Protein AF-A0A1F4K0T0-F1 (afdb_monomer_lite)

pLDDT: mean 76.99, std 15.71, range [29.42, 97.0]

Secondary structure (DSSP, 8-state):
-----EE-HHHHHHHHHTT-SEEEESST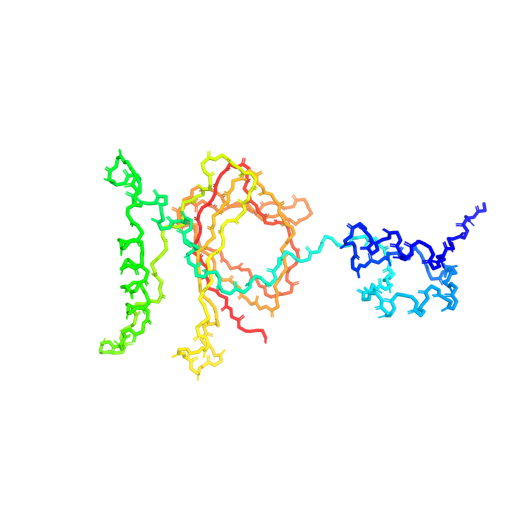TPEEPHHHHHHHHHHT-EEEESS-PPPPPP--------HHHHHHHHHHHHTSPPPHHHHHHHHHHHHHHHTPPPBTTB--------PPPTTSS--EEEEEESTTT---TTS-SEEEEEEEEEEEEEEE-SS-EEEEEEEEEEEEEETTEEEEEETT-EEEE-TT-EEEEEEEEEEEEEEEE---

Structure (mmCIF, N/CA/C/O backbone):
data_AF-A0A1F4K0T0-F1
#
_entry.id   AF-A0A1F4K0T0-F1
#
loop_
_atom_site.group_PDB
_atom_site.id
_atom_site.type_symbol
_atom_site.label_atom_id
_atom_site.label_alt_id
_atom_site.label_comp_id
_atom_site.label_asym_id
_atom_site.label_entity_id
_atom_site.label_seq_id
_atom_site.pdbx_PDB_ins_code
_atom_site.Cartn_x
_atom_site.Cartn_y
_atom_site.Cartn_z
_atom_site.occupancy
_atom_site.B_iso_or_equiv
_atom_site.auth_seq_id
_atom_site.auth_comp_id
_atom_site.auth_asym_id
_atom_site.auth_atom_id
_atom_site.pdbx_PDB_model_num
ATOM 1 N N . MET A 1 1 ? 13.351 20.966 41.485 1.00 42.72 1 MET A N 1
ATOM 2 C CA . MET A 1 1 ? 14.587 21.252 40.724 1.00 42.72 1 MET A CA 1
ATOM 3 C C . MET A 1 1 ? 14.692 20.228 39.607 1.00 42.72 1 MET A C 1
ATOM 5 O O . MET A 1 1 ? 14.727 19.044 39.916 1.00 42.72 1 MET A O 1
ATOM 9 N N . SER A 1 2 ? 14.633 20.647 38.339 1.00 51.66 2 SER A N 1
ATOM 10 C CA . SER A 1 2 ? 14.697 19.700 37.217 1.00 51.66 2 SER A CA 1
ATOM 11 C C . SER A 1 2 ? 16.118 19.147 37.079 1.00 51.66 2 SER A C 1
ATOM 13 O O . SER A 1 2 ? 17.090 19.904 37.116 1.00 51.66 2 SER A O 1
ATOM 15 N N . LYS A 1 3 ? 16.247 17.821 37.000 1.00 63.62 3 LYS A N 1
ATOM 16 C CA . LYS A 1 3 ? 17.529 17.109 36.951 1.00 63.62 3 LYS A CA 1
ATOM 17 C C . LYS A 1 3 ? 18.084 17.222 35.526 1.00 63.62 3 LYS A C 1
ATOM 19 O O . LYS A 1 3 ? 17.502 16.647 34.609 1.00 63.62 3 LYS A O 1
ATOM 24 N N . LYS A 1 4 ? 19.176 17.974 35.344 1.00 73.12 4 LYS A N 1
ATOM 25 C CA . LYS A 1 4 ? 19.856 18.125 34.044 1.00 73.12 4 LYS A CA 1
ATOM 26 C C . LYS A 1 4 ? 20.333 16.757 33.548 1.00 73.12 4 LYS A C 1
ATOM 28 O O . LYS A 1 4 ? 20.966 16.022 34.307 1.00 73.12 4 LYS A O 1
ATOM 33 N N . GLN A 1 5 ? 20.014 16.415 32.303 1.00 83.81 5 GLN A N 1
ATOM 34 C CA . GLN A 1 5 ? 20.499 15.194 31.659 1.00 83.81 5 GLN A CA 1
ATOM 35 C C . GLN A 1 5 ? 21.942 15.409 31.172 1.00 83.81 5 GLN A C 1
ATOM 37 O O . GLN A 1 5 ? 22.273 16.480 30.662 1.00 83.81 5 GLN A O 1
ATOM 42 N N . LEU A 1 6 ? 22.798 14.401 31.344 1.00 87.19 6 LEU A N 1
ATOM 43 C CA . LEU A 1 6 ? 24.179 14.373 30.856 1.00 87.19 6 LEU A CA 1
ATOM 44 C C . LEU A 1 6 ? 24.326 13.190 29.896 1.00 87.19 6 LEU A C 1
ATOM 46 O O . LEU A 1 6 ? 23.936 12.085 30.259 1.00 87.19 6 LEU A O 1
ATOM 50 N N . ILE A 1 7 ? 24.896 13.427 28.714 1.00 89.44 7 ILE A N 1
ATOM 51 C CA . ILE A 1 7 ? 25.243 12.398 27.727 1.00 89.44 7 ILE A CA 1
ATOM 52 C C . ILE A 1 7 ? 26.769 12.273 27.643 1.00 89.44 7 ILE A C 1
ATOM 54 O O . ILE A 1 7 ? 27.484 13.205 27.242 1.00 89.44 7 ILE A O 1
ATOM 58 N N . SER A 1 8 ? 27.267 11.104 28.034 1.00 91.19 8 SER A N 1
ATOM 59 C CA . SER A 1 8 ? 28.677 10.720 28.000 1.00 91.19 8 SER A CA 1
ATOM 60 C C . SER A 1 8 ? 29.014 9.859 26.777 1.00 91.19 8 SER A C 1
ATOM 62 O O . SER A 1 8 ? 28.138 9.370 26.065 1.00 91.19 8 SER A O 1
ATOM 64 N N . ALA A 1 9 ? 30.309 9.661 26.517 1.00 88.25 9 ALA A N 1
ATOM 65 C CA . ALA A 1 9 ? 30.761 8.779 25.440 1.00 88.25 9 ALA A CA 1
ATOM 66 C C . ALA A 1 9 ? 30.345 7.313 25.659 1.00 88.25 9 ALA A C 1
ATOM 68 O O . ALA A 1 9 ? 30.129 6.589 24.688 1.00 88.25 9 ALA A O 1
ATOM 69 N N . ASP A 1 10 ? 30.197 6.877 26.911 1.00 87.88 10 ASP A N 1
ATOM 70 C CA . ASP A 1 10 ? 29.759 5.517 27.226 1.00 87.88 10 ASP A CA 1
ATOM 71 C C . ASP A 1 10 ? 28.273 5.309 26.930 1.00 87.88 10 ASP A C 1
ATOM 73 O O . ASP A 1 10 ? 27.906 4.249 26.424 1.00 87.88 10 ASP A O 1
ATOM 77 N N . ASP A 1 11 ? 27.441 6.337 27.124 1.00 85.25 11 ASP A N 1
ATOM 78 C CA . ASP A 1 11 ? 26.023 6.299 26.745 1.00 85.25 11 ASP A CA 1
ATOM 79 C C . ASP A 1 11 ? 25.865 6.109 25.231 1.00 85.25 11 ASP A C 1
ATOM 81 O O . ASP A 1 11 ? 25.085 5.268 24.778 1.00 85.25 11 ASP A O 1
ATOM 85 N N . VAL A 1 12 ? 26.679 6.824 24.445 1.00 87.88 12 VAL A N 1
ATOM 86 C CA . VAL A 1 12 ? 26.717 6.706 22.980 1.00 87.88 12 VAL A CA 1
ATOM 87 C C . VAL A 1 12 ? 27.195 5.319 22.541 1.00 87.88 12 VAL A C 1
ATOM 89 O O . VAL A 1 12 ? 26.587 4.702 21.668 1.00 87.88 12 VAL A O 1
ATOM 92 N N . ARG A 1 13 ? 28.251 4.777 23.163 1.00 85.69 13 ARG A N 1
ATOM 93 C CA . ARG A 1 13 ? 28.734 3.415 22.861 1.00 85.69 13 ARG A CA 1
ATOM 94 C C . ARG A 1 13 ? 27.704 2.353 23.224 1.00 85.69 13 ARG A C 1
ATOM 96 O O . ARG A 1 13 ? 27.554 1.375 22.493 1.00 85.69 13 ARG A O 1
ATOM 103 N N . ALA A 1 14 ? 27.017 2.518 24.351 1.00 80.62 14 ALA A N 1
ATOM 104 C CA . ALA A 1 14 ? 25.977 1.599 24.786 1.00 80.62 14 ALA A CA 1
ATOM 105 C C . ALA A 1 14 ? 24.787 1.617 23.814 1.00 80.62 14 ALA A C 1
ATOM 107 O O . ALA A 1 14 ? 24.298 0.550 23.454 1.00 80.62 14 ALA A O 1
ATOM 108 N N . ALA A 1 15 ? 24.380 2.797 23.339 1.00 78.25 15 ALA A N 1
ATOM 109 C CA . ALA A 1 15 ? 23.351 2.945 22.309 1.00 78.25 15 ALA A CA 1
ATOM 110 C C . ALA A 1 15 ? 23.759 2.286 20.984 1.00 78.25 15 ALA A C 1
ATOM 112 O O . ALA A 1 15 ? 23.029 1.444 20.462 1.00 78.25 15 ALA A O 1
ATOM 113 N N . ALA A 1 16 ? 24.979 2.548 20.506 1.00 77.50 16 ALA A N 1
ATOM 114 C CA . ALA A 1 16 ? 25.501 1.921 19.293 1.00 77.50 16 ALA A CA 1
ATOM 115 C C . ALA A 1 16 ? 25.536 0.383 19.396 1.00 77.50 16 ALA A C 1
ATOM 117 O O . ALA A 1 16 ? 25.162 -0.309 18.447 1.00 77.50 16 ALA A O 1
ATOM 118 N N . LYS A 1 17 ? 25.918 -0.165 20.562 1.00 83.19 17 LYS A N 1
ATOM 119 C CA . LYS A 1 17 ? 25.887 -1.615 20.838 1.00 83.19 17 LYS A CA 1
ATOM 120 C C . LYS A 1 17 ? 24.476 -2.206 20.830 1.00 83.19 17 LYS A C 1
ATOM 122 O O . LYS A 1 17 ? 24.329 -3.371 20.479 1.00 83.19 17 LYS A O 1
ATOM 127 N N . ARG A 1 18 ? 23.456 -1.427 21.201 1.00 72.56 18 ARG A N 1
ATOM 128 C CA . ARG A 1 18 ? 22.040 -1.826 21.117 1.00 72.56 18 ARG A CA 1
ATOM 129 C C . ARG A 1 18 ? 21.454 -1.677 19.707 1.00 72.56 18 ARG A C 1
ATOM 131 O O . ARG A 1 18 ? 20.289 -1.993 19.508 1.00 72.56 18 ARG A O 1
ATOM 138 N N . GLY A 1 19 ? 22.245 -1.223 18.731 1.00 70.94 19 GLY A N 1
ATOM 139 C CA . GLY A 1 19 ? 21.786 -0.985 17.361 1.00 70.94 19 GLY A CA 1
ATOM 140 C C . GLY A 1 19 ? 21.065 0.351 17.169 1.00 70.94 19 GLY A C 1
ATOM 141 O O . GLY A 1 19 ? 20.610 0.637 16.065 1.00 70.94 19 GLY A O 1
ATOM 142 N N . GLU A 1 20 ? 21.001 1.195 18.199 1.00 78.69 20 GLU A N 1
ATOM 143 C CA . GLU A 1 20 ? 20.397 2.523 18.104 1.00 78.69 20 GLU A CA 1
ATOM 144 C C . GLU A 1 20 ? 21.265 3.422 17.208 1.00 78.69 20 GLU A C 1
ATOM 146 O O . GLU A 1 20 ? 22.501 3.390 17.253 1.00 78.69 20 GLU A O 1
ATOM 151 N N . ARG A 1 21 ? 20.611 4.208 16.349 1.00 81.06 21 ARG A N 1
ATOM 152 C CA . ARG A 1 21 ? 21.256 5.190 15.456 1.00 81.06 21 ARG A CA 1
ATOM 153 C C . ARG A 1 21 ? 20.909 6.629 15.811 1.00 81.06 21 ARG A C 1
ATOM 155 O O . ARG A 1 21 ? 21.478 7.543 15.231 1.00 81.06 21 ARG A O 1
ATOM 162 N N . VAL A 1 22 ? 20.020 6.825 16.779 1.00 80.88 22 VAL A N 1
ATOM 163 C CA . VAL A 1 22 ? 19.615 8.135 17.282 1.00 80.88 22 VAL A CA 1
ATOM 164 C C . VAL A 1 22 ? 19.561 8.063 18.801 1.00 80.88 22 VAL A C 1
ATOM 166 O O . VAL A 1 22 ? 19.019 7.107 19.356 1.00 80.88 22 VAL A O 1
ATOM 169 N N . LEU A 1 23 ? 20.132 9.059 19.470 1.00 83.06 23 LEU A N 1
ATOM 170 C CA . LEU A 1 23 ? 20.069 9.223 20.914 1.00 83.06 23 LEU A CA 1
ATOM 171 C C . LEU A 1 23 ? 19.407 10.564 21.237 1.00 83.06 23 LEU A C 1
ATOM 173 O O . LEU A 1 23 ? 19.888 11.629 20.849 1.00 83.06 23 LEU A O 1
ATOM 177 N N . TYR A 1 24 ? 18.285 10.487 21.946 1.00 84.44 24 TYR A N 1
ATOM 178 C CA . TYR A 1 24 ? 17.399 11.620 22.172 1.00 84.44 24 TYR A CA 1
ATOM 179 C C . TYR A 1 24 ? 17.793 12.439 23.412 1.00 84.44 24 TYR A C 1
ATOM 181 O O . TYR A 1 24 ? 17.965 11.914 24.517 1.00 84.44 24 TYR A O 1
ATOM 189 N N . LEU A 1 25 ? 17.931 13.749 23.218 1.00 85.81 25 LEU A N 1
ATOM 190 C CA . LEU A 1 25 ? 18.189 14.760 24.235 1.00 85.81 25 LEU A CA 1
ATOM 191 C C . LEU A 1 25 ? 16.844 15.260 24.773 1.00 85.81 25 LEU A C 1
ATOM 193 O O . LEU A 1 25 ? 16.028 15.789 24.015 1.00 85.81 25 LEU A O 1
ATOM 197 N N . ARG A 1 26 ? 16.630 15.137 26.087 1.00 77.44 26 ARG A N 1
ATOM 198 C CA . ARG A 1 26 ? 15.364 15.494 26.753 1.00 77.44 26 ARG A CA 1
ATOM 199 C C . ARG A 1 26 ? 14.977 16.952 26.536 1.00 77.44 26 ARG A C 1
ATOM 201 O O . ARG A 1 26 ? 13.803 17.272 26.395 1.00 77.44 26 ARG A O 1
ATOM 208 N N . ASP A 1 27 ? 15.960 17.842 26.565 1.00 78.75 27 ASP A N 1
ATOM 209 C CA . ASP A 1 27 ? 15.763 19.272 26.369 1.00 78.75 27 ASP A CA 1
ATOM 210 C C . ASP A 1 27 ? 17.066 19.969 25.944 1.00 78.75 27 ASP A C 1
ATOM 212 O O . ASP A 1 27 ? 18.153 19.384 25.965 1.00 78.75 27 ASP A O 1
ATOM 216 N N . LYS A 1 28 ? 16.963 21.257 25.588 1.00 75.56 28 LYS A N 1
ATOM 217 C CA . LYS A 1 28 ? 18.105 22.087 25.162 1.00 75.56 28 LYS A CA 1
ATOM 218 C C . LYS A 1 28 ? 19.118 22.346 26.286 1.00 75.56 28 LYS A C 1
ATOM 220 O O . LYS A 1 28 ? 20.168 22.925 26.032 1.00 75.56 28 LYS A O 1
ATOM 225 N N . THR A 1 29 ? 18.805 21.954 27.521 1.00 79.12 29 THR A N 1
ATOM 226 C CA . THR A 1 29 ? 19.690 22.057 28.689 1.00 79.12 29 THR A CA 1
ATOM 227 C C . THR A 1 29 ? 20.476 20.767 28.948 1.00 79.12 29 THR A C 1
ATOM 229 O O . THR A 1 29 ? 21.292 20.728 29.874 1.00 79.12 29 THR A O 1
ATOM 232 N N . THR A 1 30 ? 20.272 19.737 28.117 1.00 84.12 30 THR A N 1
ATOM 233 C CA . THR A 1 30 ? 21.047 18.493 28.130 1.00 84.12 30 THR A CA 1
ATOM 234 C C . THR A 1 30 ? 22.512 18.780 27.836 1.00 84.12 30 THR A C 1
ATOM 236 O O . THR A 1 30 ? 22.859 19.391 26.825 1.00 84.12 30 THR A O 1
ATOM 239 N N . ILE A 1 31 ? 23.388 18.317 28.722 1.00 85.94 31 ILE A N 1
ATOM 240 C CA . ILE A 1 31 ? 24.829 18.491 28.578 1.00 85.94 31 ILE A CA 1
ATOM 241 C C . ILE A 1 31 ? 25.362 17.311 27.772 1.00 85.94 31 ILE A C 1
ATOM 243 O O . ILE A 1 31 ? 25.309 16.171 28.224 1.00 85.94 31 ILE A O 1
ATOM 247 N N . VAL A 1 32 ? 25.904 17.586 26.590 1.00 88.31 32 VAL A N 1
ATOM 248 C CA . VAL A 1 32 ? 26.625 16.599 25.781 1.00 88.31 32 VAL A CA 1
ATOM 249 C C . VAL A 1 32 ? 28.116 16.861 25.942 1.00 88.31 32 VAL A C 1
ATOM 251 O O . VAL A 1 32 ? 28.597 17.958 25.663 1.00 88.31 32 VAL A O 1
ATOM 254 N N . THR A 1 33 ? 28.862 15.866 26.420 1.00 88.75 33 THR A N 1
ATOM 255 C CA . THR A 1 33 ? 30.324 15.997 26.525 1.00 88.75 33 THR A CA 1
ATOM 256 C C . THR A 1 33 ? 30.968 16.046 25.136 1.00 88.75 33 THR A C 1
ATOM 258 O O . THR A 1 33 ? 30.495 15.400 24.201 1.00 88.75 33 THR A O 1
ATOM 261 N N . ALA A 1 34 ? 32.090 16.760 24.986 1.00 84.44 34 ALA A N 1
ATOM 262 C CA . ALA A 1 34 ? 32.807 16.830 23.706 1.00 84.44 34 ALA A CA 1
ATOM 263 C C . ALA A 1 34 ? 33.211 15.436 23.185 1.00 84.44 34 ALA A C 1
ATOM 265 O O . ALA A 1 34 ? 33.121 15.152 21.991 1.00 84.44 34 ALA A O 1
ATOM 266 N N . GLN A 1 35 ? 33.584 14.536 24.098 1.00 82.62 35 GLN A N 1
ATOM 267 C CA . GLN A 1 35 ? 33.916 13.157 23.758 1.00 82.62 35 GLN A CA 1
ATOM 268 C C . GLN A 1 35 ? 32.688 12.352 23.309 1.00 82.62 35 GLN A C 1
ATOM 270 O O . GLN A 1 35 ? 32.813 11.533 22.400 1.00 82.62 35 GLN A O 1
ATOM 275 N N . ALA A 1 36 ? 31.504 12.596 23.885 1.00 88.12 36 ALA A N 1
ATOM 276 C CA . ALA A 1 36 ? 30.259 11.992 23.410 1.00 88.12 36 ALA A CA 1
ATOM 277 C C . ALA A 1 36 ? 29.927 12.437 21.984 1.00 88.12 36 ALA A C 1
ATOM 279 O O . ALA A 1 36 ? 29.617 11.591 21.153 1.00 88.12 36 ALA A O 1
ATOM 280 N N . ALA A 1 37 ? 30.070 13.730 21.675 1.00 87.31 37 ALA A N 1
ATOM 281 C CA . ALA A 1 37 ? 29.821 14.258 20.333 1.00 87.31 37 ALA A CA 1
ATOM 282 C C . ALA A 1 37 ? 30.771 13.657 19.280 1.00 87.31 37 ALA A C 1
ATOM 284 O O . ALA A 1 37 ? 30.326 13.259 18.205 1.00 87.31 37 ALA A O 1
ATOM 285 N N . SER A 1 38 ? 32.064 13.529 19.605 1.00 84.81 38 SER A N 1
ATOM 286 C CA . SER A 1 38 ? 33.031 12.852 18.725 1.00 84.81 38 SER A CA 1
ATOM 287 C C . SER A 1 38 ? 32.670 11.380 18.525 1.00 84.81 38 SER A C 1
ATOM 289 O O . SER A 1 38 ? 32.574 10.913 17.398 1.00 84.81 38 SER A O 1
ATOM 291 N N . THR A 1 39 ? 32.389 10.666 19.619 1.00 82.81 39 THR A N 1
ATOM 292 C CA . THR A 1 39 ? 32.046 9.234 19.580 1.00 82.81 39 THR A CA 1
ATOM 293 C C . THR A 1 39 ? 30.752 8.983 18.799 1.00 82.81 39 THR A C 1
ATOM 295 O O . THR A 1 39 ? 30.638 7.979 18.104 1.00 82.81 39 THR A O 1
ATOM 298 N N . ALA A 1 40 ? 29.783 9.897 18.882 1.00 86.31 40 ALA A N 1
ATOM 299 C CA . ALA A 1 40 ? 28.523 9.817 18.150 1.00 86.31 40 ALA A CA 1
ATOM 300 C C . ALA A 1 40 ? 28.755 9.942 16.640 1.00 86.31 40 ALA A C 1
ATOM 302 O O . ALA A 1 40 ? 28.234 9.139 15.867 1.00 86.31 40 ALA A O 1
ATOM 303 N N . LYS A 1 41 ? 29.628 10.870 16.228 1.00 86.38 41 LYS A N 1
ATOM 304 C CA . LYS A 1 41 ? 30.045 11.018 14.831 1.00 86.38 41 LYS A CA 1
ATOM 305 C C . LYS A 1 41 ? 30.775 9.775 14.310 1.00 86.38 41 LYS A C 1
ATOM 307 O O . LYS A 1 41 ? 30.458 9.312 13.220 1.00 86.38 41 LYS A O 1
ATOM 312 N N . ASP A 1 42 ? 31.701 9.223 15.094 1.00 84.75 42 ASP A N 1
ATOM 313 C CA . ASP A 1 42 ? 32.509 8.063 14.690 1.00 84.75 42 ASP A CA 1
ATOM 314 C C . ASP A 1 42 ? 31.681 6.769 14.592 1.00 84.75 42 ASP A C 1
ATOM 316 O O . ASP A 1 42 ? 31.957 5.915 13.751 1.00 84.75 42 ASP A O 1
ATOM 320 N N . LEU A 1 43 ? 30.651 6.621 15.433 1.00 82.75 43 LEU A N 1
ATOM 321 C CA . LEU A 1 43 ? 29.776 5.441 15.475 1.00 82.75 43 LEU A CA 1
ATOM 322 C C . LEU A 1 43 ? 28.480 5.595 14.662 1.00 82.75 43 LEU A C 1
ATOM 324 O O . LEU A 1 43 ? 27.658 4.679 14.659 1.00 82.75 43 LEU A O 1
ATOM 328 N N . GLY A 1 44 ? 28.283 6.731 13.987 1.00 82.69 44 GLY A N 1
ATOM 329 C CA . GLY A 1 44 ? 27.082 6.994 13.190 1.00 82.69 44 GLY A CA 1
ATOM 330 C C . GLY A 1 44 ? 25.796 7.086 14.022 1.00 82.69 44 GLY A C 1
ATOM 331 O O . GLY A 1 44 ? 24.751 6.605 13.589 1.00 82.69 44 GLY A O 1
ATOM 332 N N . VAL A 1 45 ? 25.874 7.666 15.222 1.00 84.50 45 VAL A N 1
ATOM 333 C CA . VAL A 1 45 ? 24.732 7.918 16.114 1.00 84.50 45 VAL A CA 1
ATOM 334 C C . VAL A 1 45 ? 24.378 9.408 16.061 1.00 84.50 45 VAL A C 1
ATOM 336 O O . VAL A 1 45 ? 25.206 10.254 16.388 1.00 84.50 45 VAL A O 1
ATOM 339 N N . ALA A 1 46 ? 23.154 9.748 15.662 1.00 85.19 46 ALA A N 1
ATOM 340 C CA . ALA A 1 46 ? 22.647 11.118 15.673 1.00 85.19 46 ALA A CA 1
ATOM 341 C C . ALA A 1 46 ? 22.205 11.537 17.086 1.00 85.19 46 ALA A C 1
ATOM 343 O O . ALA A 1 46 ? 21.685 10.723 17.846 1.00 85.19 46 ALA A O 1
ATOM 344 N N . LEU A 1 47 ? 22.403 12.808 17.442 1.00 86.44 47 LEU A N 1
ATOM 345 C CA . LEU A 1 47 ? 21.905 13.391 18.691 1.00 86.44 47 LEU A CA 1
ATOM 346 C C . LEU A 1 47 ? 20.738 14.323 18.362 1.00 86.44 47 LEU A C 1
ATOM 348 O O . LEU A 1 47 ? 20.951 15.376 17.762 1.00 86.44 47 LEU A O 1
ATOM 352 N N . GLU A 1 48 ? 19.522 13.945 18.747 1.00 86.19 48 GLU A N 1
ATOM 353 C CA . GLU A 1 48 ? 18.296 14.664 18.374 1.00 86.19 48 GLU A CA 1
ATOM 354 C C . GLU A 1 48 ? 17.563 15.203 19.598 1.00 86.19 48 GLU A C 1
ATOM 356 O O . GLU A 1 48 ? 17.541 14.571 20.647 1.00 86.19 48 GLU A O 1
ATOM 361 N N . LEU A 1 49 ? 16.961 16.386 19.486 1.00 79.12 49 LEU A N 1
ATOM 362 C CA . LEU A 1 49 ? 16.170 16.979 20.561 1.00 79.12 49 LEU A CA 1
ATOM 363 C C . LEU A 1 49 ? 14.731 16.452 20.500 1.00 79.12 49 LEU A C 1
ATOM 365 O O . LEU A 1 49 ? 14.051 16.697 19.507 1.00 79.12 49 LEU A O 1
ATOM 369 N N . GLY A 1 50 ? 14.246 15.819 21.569 1.00 75.06 50 GLY A N 1
ATOM 370 C CA . GLY A 1 50 ? 12.860 15.348 21.650 1.00 75.06 50 GLY A CA 1
ATOM 371 C C . GLY A 1 50 ? 12.724 13.961 22.269 1.00 75.06 50 GLY A C 1
ATOM 372 O O . GLY A 1 50 ? 13.618 13.489 22.963 1.00 75.06 50 GLY A O 1
ATOM 373 N N . GLU A 1 51 ? 11.584 13.323 22.032 1.00 64.88 51 GLU A N 1
ATOM 374 C CA . GLU A 1 51 ? 11.345 11.908 22.335 1.00 64.88 51 GLU A CA 1
ATOM 375 C C . GLU A 1 51 ? 11.484 11.078 21.053 1.00 64.88 51 GLU A C 1
ATOM 377 O O . GLU A 1 51 ? 11.419 11.660 19.966 1.00 64.88 51 GLU A O 1
ATOM 382 N N . PRO A 1 52 ? 11.664 9.744 21.150 1.00 49.53 52 PRO A N 1
ATOM 383 C CA . PRO A 1 52 ? 11.684 8.874 19.987 1.00 49.53 52 PRO A CA 1
ATOM 384 C C . PRO A 1 52 ? 10.451 9.110 19.123 1.00 49.53 52 PRO A C 1
ATOM 386 O O . PRO A 1 52 ? 9.355 8.658 19.453 1.00 49.53 52 PRO A O 1
ATOM 389 N N . GLN A 1 53 ? 10.622 9.816 18.006 1.00 47.19 53 GLN A N 1
ATOM 390 C CA . GLN A 1 53 ? 9.649 9.720 16.938 1.00 47.19 53 GLN A CA 1
ATOM 391 C C . GLN A 1 53 ? 9.765 8.288 16.422 1.00 47.19 53 GLN A C 1
ATOM 393 O O . GLN A 1 53 ? 10.884 7.860 16.116 1.00 47.19 53 GLN A O 1
ATOM 398 N N . PRO A 1 54 ? 8.667 7.513 16.388 1.00 36.56 54 PRO A N 1
ATOM 399 C CA . PRO A 1 54 ? 8.709 6.183 15.813 1.00 36.56 54 PRO A CA 1
ATOM 400 C C . PRO A 1 54 ? 9.313 6.312 14.421 1.00 36.56 54 PRO A C 1
ATOM 402 O O . PRO A 1 54 ? 8.796 7.042 13.576 1.00 36.56 54 PRO A O 1
ATOM 405 N N . GLN A 1 55 ? 10.478 5.683 14.260 1.00 31.06 55 GLN A N 1
ATOM 406 C CA . GLN A 1 55 ? 11.256 5.728 13.038 1.00 31.06 55 GLN A CA 1
ATOM 407 C C . GLN A 1 55 ? 10.318 5.436 11.874 1.00 31.06 55 GLN A C 1
ATOM 409 O O . GLN A 1 55 ? 9.570 4.454 11.913 1.00 31.06 55 GLN A O 1
ATOM 414 N N . ALA A 1 56 ? 10.350 6.307 10.864 1.00 32.53 56 ALA A N 1
ATOM 415 C CA . ALA A 1 56 ? 9.719 6.037 9.588 1.00 32.53 56 ALA A CA 1
ATOM 416 C C . ALA A 1 56 ? 10.106 4.613 9.175 1.00 32.53 56 ALA A C 1
ATOM 418 O O . ALA A 1 56 ? 11.289 4.279 9.064 1.00 32.53 56 ALA A O 1
ATOM 419 N N . SER A 1 57 ? 9.087 3.761 9.059 1.00 31.30 57 SER A N 1
ATOM 420 C CA . SER A 1 57 ? 9.241 2.395 8.576 1.00 31.30 57 SER A CA 1
ATOM 421 C C . SER A 1 57 ? 9.940 2.428 7.216 1.00 31.30 57 SER A C 1
ATOM 423 O O . SER A 1 57 ? 9.829 3.414 6.483 1.00 31.30 57 SER A O 1
ATOM 425 N N . PRO A 1 58 ? 10.749 1.402 6.938 1.00 34.56 58 PRO A N 1
ATOM 426 C CA . PRO A 1 58 ? 11.957 1.526 6.150 1.00 34.56 58 PRO A CA 1
ATOM 427 C C . PRO A 1 58 ? 11.646 2.010 4.739 1.00 34.56 58 PRO A C 1
ATOM 429 O O . PRO A 1 58 ? 10.713 1.542 4.088 1.00 34.56 58 PRO A O 1
ATOM 432 N N . SER A 1 59 ? 12.516 2.877 4.227 1.00 34.72 59 SER A N 1
ATOM 433 C CA . SER A 1 59 ? 12.829 2.886 2.803 1.00 34.72 59 SER A CA 1
ATOM 434 C C . SER A 1 59 ? 13.417 1.516 2.455 1.00 34.72 59 SER A C 1
ATOM 436 O O . SER A 1 59 ? 14.631 1.349 2.374 1.00 34.72 59 SER A O 1
ATOM 438 N N . GLU A 1 60 ? 12.557 0.504 2.354 1.00 35.47 60 GLU A N 1
ATOM 439 C CA . GLU A 1 60 ? 12.915 -0.813 1.861 1.00 35.47 60 GLU A CA 1
ATOM 440 C C . GLU A 1 60 ? 13.179 -0.672 0.365 1.00 35.47 60 GLU A C 1
ATOM 442 O O . GLU A 1 60 ? 12.326 -0.235 -0.419 1.00 35.47 60 GLU A O 1
ATOM 447 N N . GLU A 1 61 ? 14.412 -1.006 -0.011 1.00 29.42 61 GLU A N 1
ATOM 448 C CA . GLU A 1 61 ? 14.795 -1.296 -1.385 1.00 29.42 61 GLU A CA 1
ATOM 449 C C . GLU A 1 61 ? 13.741 -2.190 -2.054 1.00 29.42 61 GLU A C 1
ATOM 451 O O . GLU A 1 61 ? 13.090 -2.986 -1.372 1.00 29.42 61 GLU A O 1
ATOM 456 N N . PRO A 1 62 ? 13.558 -2.084 -3.383 1.00 34.75 62 PRO A N 1
ATOM 457 C CA . PRO A 1 62 ? 12.571 -2.870 -4.110 1.00 34.75 62 PRO A CA 1
ATOM 458 C C . PRO A 1 62 ? 12.761 -4.362 -3.820 1.00 34.75 62 PRO A C 1
ATOM 460 O O . PRO A 1 62 ? 13.651 -5.015 -4.368 1.00 34.75 62 PRO A O 1
ATOM 463 N N . GLN A 1 63 ? 11.909 -4.910 -2.950 1.00 39.69 63 GLN A N 1
ATOM 464 C CA . GLN A 1 63 ? 11.916 -6.328 -2.646 1.00 39.69 63 GLN A CA 1
ATOM 465 C C . GLN A 1 63 ? 11.396 -7.069 -3.877 1.00 39.69 63 GLN A C 1
ATOM 467 O O . GLN A 1 63 ? 10.195 -7.205 -4.128 1.00 39.69 63 GLN A O 1
ATOM 472 N N . VAL A 1 64 ? 12.344 -7.561 -4.676 1.00 48.50 64 VAL A N 1
ATOM 473 C CA . VAL A 1 64 ? 12.140 -8.739 -5.517 1.00 48.50 64 VAL A CA 1
ATOM 474 C C . VAL A 1 64 ? 11.483 -9.790 -4.617 1.00 48.50 64 VAL A C 1
ATOM 476 O O . VAL A 1 64 ? 11.942 -9.939 -3.484 1.00 48.50 64 VAL A O 1
ATOM 479 N N . PRO A 1 65 ? 10.434 -10.513 -5.059 1.00 53.19 65 PRO A N 1
ATOM 480 C CA . PRO A 1 65 ? 9.915 -11.647 -4.309 1.00 53.19 65 PRO A CA 1
ATOM 481 C C . PRO A 1 65 ? 11.099 -12.506 -3.897 1.00 53.19 65 PRO A C 1
ATOM 483 O O . PRO A 1 65 ? 11.810 -13.028 -4.759 1.00 53.19 65 PRO A O 1
ATOM 486 N N . GLY A 1 66 ? 11.372 -12.525 -2.593 1.00 61.84 66 GLY A N 1
ATOM 487 C CA . GLY A 1 66 ? 12.538 -13.208 -2.073 1.00 61.84 66 GLY A CA 1
ATOM 488 C C . GLY A 1 66 ? 12.454 -14.675 -2.463 1.00 61.84 66 GLY A C 1
ATOM 489 O O . GLY A 1 66 ? 11.360 -15.234 -2.559 1.00 61.84 66 GLY A O 1
ATOM 490 N N . ASP A 1 67 ? 13.608 -15.298 -2.668 1.00 65.00 67 ASP A N 1
ATOM 491 C CA . ASP A 1 67 ? 13.756 -16.728 -2.954 1.00 65.00 67 ASP A CA 1
ATOM 492 C C . ASP A 1 67 ? 12.835 -17.606 -2.069 1.00 65.00 67 ASP A C 1
ATOM 494 O O . ASP A 1 67 ? 12.167 -18.528 -2.535 1.00 65.00 67 ASP A O 1
ATOM 498 N N . ALA A 1 68 ? 12.673 -17.214 -0.800 1.00 65.88 68 ALA A N 1
ATOM 499 C CA . ALA A 1 68 ? 11.759 -17.820 0.166 1.00 65.88 68 ALA A CA 1
ATOM 500 C C . ALA A 1 68 ? 10.278 -17.867 -0.274 1.00 65.88 68 ALA A C 1
ATOM 502 O O . ALA A 1 68 ? 9.615 -18.884 -0.073 1.00 65.88 68 ALA A O 1
ATOM 503 N N . LEU A 1 69 ? 9.752 -16.805 -0.892 1.00 66.88 69 LEU A N 1
ATOM 504 C CA . LEU A 1 69 ? 8.351 -16.734 -1.323 1.00 66.88 69 LEU A CA 1
ATOM 505 C C . LEU A 1 69 ? 8.095 -17.653 -2.526 1.00 66.88 69 LEU A C 1
ATOM 507 O O . LEU A 1 69 ? 7.075 -18.339 -2.591 1.00 66.88 69 LEU A O 1
ATOM 511 N N . VAL A 1 70 ? 9.047 -17.702 -3.464 1.00 73.06 70 VAL A N 1
ATOM 512 C CA . VAL A 1 70 ? 8.971 -18.592 -4.633 1.00 73.06 70 VAL A CA 1
ATOM 513 C C . VAL A 1 70 ? 9.038 -20.053 -4.200 1.00 73.06 70 VAL A C 1
ATOM 515 O O . VAL A 1 70 ? 8.233 -20.864 -4.659 1.00 73.06 70 VAL A O 1
ATOM 518 N N . ARG A 1 71 ? 9.926 -20.381 -3.256 1.00 74.88 71 ARG A N 1
ATOM 519 C CA . ARG A 1 71 ? 10.002 -21.716 -2.645 1.00 74.88 71 ARG A CA 1
ATOM 520 C C . ARG A 1 71 ? 8.696 -22.114 -1.972 1.00 74.88 71 ARG A C 1
ATOM 522 O O . ARG A 1 71 ? 8.208 -23.213 -2.214 1.00 74.88 71 ARG A O 1
ATOM 529 N N . GLN A 1 72 ? 8.112 -21.227 -1.166 1.00 72.00 72 GLN A N 1
ATOM 530 C CA . GLN A 1 72 ? 6.856 -21.499 -0.467 1.00 72.00 72 GLN A CA 1
ATOM 531 C C . GLN A 1 72 ? 5.711 -21.786 -1.446 1.00 72.00 72 GLN A C 1
ATOM 533 O O . GLN A 1 72 ? 4.986 -22.767 -1.274 1.00 72.00 72 GLN A O 1
ATOM 538 N N . ALA A 1 73 ? 5.572 -20.966 -2.491 1.00 70.69 73 ALA A N 1
ATOM 539 C CA . ALA A 1 73 ? 4.541 -21.151 -3.508 1.00 70.69 73 ALA A CA 1
ATOM 540 C C . ALA A 1 73 ? 4.717 -22.475 -4.269 1.00 70.69 73 ALA A C 1
ATOM 542 O O . ALA A 1 73 ? 3.755 -23.220 -4.456 1.00 70.69 73 ALA A O 1
ATOM 543 N N . LEU A 1 74 ? 5.951 -22.807 -4.661 1.00 78.06 74 LEU A N 1
ATOM 544 C CA . LEU A 1 74 ? 6.249 -24.063 -5.347 1.00 78.06 74 LEU A CA 1
ATOM 545 C C . LEU A 1 74 ? 6.002 -25.284 -4.454 1.00 78.06 74 LEU A C 1
ATOM 547 O O . LEU A 1 74 ? 5.438 -26.267 -4.930 1.00 78.06 74 LEU A O 1
ATOM 551 N N . ALA A 1 75 ? 6.358 -25.214 -3.171 1.00 78.56 75 ALA A N 1
ATOM 552 C CA . ALA A 1 75 ? 6.136 -26.298 -2.215 1.00 78.56 75 ALA A CA 1
ATOM 553 C C . ALA A 1 75 ? 4.639 -26.563 -2.006 1.00 78.56 75 ALA A C 1
ATOM 555 O O . ALA A 1 75 ? 4.209 -27.716 -2.016 1.00 78.56 75 ALA A O 1
ATOM 556 N N . ALA A 1 76 ? 3.836 -25.500 -1.883 1.00 75.12 76 ALA A N 1
ATOM 557 C CA . ALA A 1 76 ? 2.384 -25.605 -1.760 1.00 75.12 76 ALA A CA 1
ATOM 558 C C . ALA A 1 76 ? 1.735 -26.222 -3.011 1.00 75.12 76 ALA A C 1
ATOM 560 O O . ALA A 1 76 ? 0.816 -27.028 -2.893 1.00 75.12 76 ALA A O 1
ATOM 561 N N . GLN A 1 77 ? 2.232 -25.881 -4.204 1.00 73.38 77 GLN A N 1
ATOM 562 C CA . GLN A 1 77 ? 1.714 -26.400 -5.472 1.00 73.38 77 GLN A CA 1
ATOM 563 C C . GLN A 1 77 ? 2.115 -27.863 -5.724 1.00 73.38 77 GLN A C 1
ATOM 565 O O . GLN A 1 77 ? 1.350 -28.626 -6.308 1.00 73.38 77 GLN A O 1
ATOM 570 N N . MET A 1 78 ? 3.333 -28.236 -5.325 1.00 79.38 78 MET A N 1
ATOM 571 C CA . MET A 1 78 ? 3.943 -29.537 -5.627 1.00 79.38 78 MET A CA 1
ATOM 572 C C . MET A 1 78 ? 3.768 -30.558 -4.492 1.00 79.38 78 MET A C 1
ATOM 574 O O . MET A 1 78 ? 4.079 -31.730 -4.682 1.00 79.38 78 MET A O 1
ATOM 578 N N . GLY A 1 79 ? 3.279 -30.130 -3.322 1.00 73.00 79 GLY A N 1
ATOM 579 C CA . GLY A 1 79 ? 3.026 -30.998 -2.170 1.00 73.00 79 GLY A CA 1
ATOM 580 C C . GLY A 1 79 ? 4.288 -31.597 -1.540 1.00 73.00 79 GLY A C 1
ATOM 581 O O . GLY A 1 79 ? 4.209 -32.669 -0.944 1.00 73.00 79 GLY A O 1
ATOM 582 N N . GLY A 1 80 ? 5.452 -30.955 -1.686 1.00 74.69 80 GLY A N 1
ATOM 583 C CA . GLY A 1 80 ? 6.722 -31.531 -1.243 1.00 74.69 80 GLY A CA 1
ATOM 584 C C . GLY A 1 80 ? 7.954 -30.663 -1.496 1.00 74.69 80 GLY A C 1
ATOM 585 O O . GLY A 1 80 ? 7.853 -29.460 -1.738 1.00 74.69 80 GLY A O 1
ATOM 586 N N . GLU A 1 81 ? 9.126 -31.296 -1.407 1.00 76.44 81 GLU A N 1
ATOM 587 C CA . GLU A 1 81 ? 10.433 -30.652 -1.558 1.00 76.44 81 GLU A CA 1
ATOM 588 C C . GLU A 1 81 ? 10.606 -30.044 -2.958 1.00 76.44 81 GLU A C 1
ATOM 590 O O . GLU A 1 81 ? 10.344 -30.676 -3.985 1.00 76.44 81 GLU A O 1
ATOM 595 N N . VAL A 1 82 ? 11.040 -28.785 -2.997 1.00 82.62 82 VAL A N 1
ATOM 596 C CA . VAL A 1 82 ? 11.189 -28.020 -4.235 1.00 82.62 82 VAL A CA 1
ATOM 597 C C . VAL A 1 82 ? 12.626 -28.128 -4.714 1.00 82.62 82 VAL A C 1
ATOM 599 O O . VAL A 1 82 ? 13.557 -27.770 -3.999 1.00 82.62 82 VAL A O 1
ATOM 602 N N . ARG A 1 83 ? 12.806 -28.579 -5.955 1.00 85.56 83 ARG A N 1
ATOM 603 C CA . ARG A 1 83 ? 14.129 -28.658 -6.575 1.00 85.56 83 ARG A CA 1
ATOM 604 C C . ARG A 1 83 ? 14.680 -27.253 -6.855 1.00 85.56 83 ARG A C 1
ATOM 606 O O . ARG A 1 83 ? 13.975 -26.412 -7.412 1.00 85.56 83 ARG A O 1
ATOM 613 N N . GLU A 1 84 ? 15.946 -27.019 -6.520 1.00 83.31 84 GLU A N 1
ATOM 614 C CA . GLU A 1 84 ? 16.627 -25.723 -6.705 1.00 83.31 84 GLU A CA 1
ATOM 615 C C . GLU A 1 84 ? 16.623 -25.226 -8.159 1.00 83.31 84 GLU A C 1
ATOM 617 O O . GLU A 1 84 ? 16.470 -24.033 -8.420 1.00 83.31 84 GLU A O 1
ATOM 622 N N . ASP A 1 85 ? 16.736 -26.140 -9.128 1.00 84.94 85 ASP A N 1
ATOM 623 C CA . ASP A 1 85 ? 16.697 -25.818 -10.559 1.00 84.94 85 ASP A CA 1
ATOM 624 C C . ASP A 1 85 ? 15.348 -25.217 -10.979 1.00 84.94 85 ASP A C 1
ATOM 626 O O . ASP A 1 85 ? 15.292 -24.318 -11.820 1.00 84.94 85 ASP A O 1
ATOM 630 N N . LEU A 1 86 ? 14.258 -25.672 -10.359 1.00 79.56 86 LEU A N 1
ATOM 631 C CA . LEU A 1 86 ? 12.919 -25.151 -10.597 1.00 79.56 86 LEU A CA 1
ATOM 632 C C . LEU A 1 86 ? 12.751 -23.750 -10.006 1.00 79.56 86 LEU A C 1
ATOM 634 O O . LEU A 1 86 ? 12.176 -22.884 -10.664 1.00 79.56 86 LEU A O 1
ATOM 638 N N . VAL A 1 87 ? 13.275 -23.511 -8.800 1.00 79.69 87 VAL A N 1
ATOM 639 C CA . VAL A 1 87 ? 13.259 -22.181 -8.168 1.00 79.69 87 VAL A CA 1
ATOM 640 C C . VAL A 1 87 ? 14.022 -21.182 -9.036 1.00 79.69 87 VAL A C 1
ATOM 642 O O . VAL A 1 87 ? 13.486 -20.128 -9.387 1.00 79.69 87 VAL A O 1
ATOM 645 N N . ALA A 1 88 ? 15.232 -21.550 -9.465 1.00 78.38 88 ALA A N 1
ATOM 646 C CA . ALA A 1 88 ? 16.056 -20.732 -10.346 1.00 78.38 88 ALA A CA 1
ATOM 647 C C . ALA A 1 88 ? 15.362 -20.445 -11.690 1.00 78.38 88 ALA A C 1
ATOM 649 O O . ALA A 1 88 ? 15.380 -19.310 -12.168 1.00 78.38 88 ALA A O 1
ATOM 650 N N . GLU A 1 89 ? 14.701 -21.441 -12.285 1.00 80.00 89 GLU A N 1
ATOM 651 C CA . GLU A 1 89 ? 13.976 -21.274 -13.548 1.00 80.00 89 GLU A CA 1
ATOM 652 C C . GLU A 1 89 ? 12.747 -20.366 -13.408 1.00 80.00 89 GLU A C 1
ATOM 654 O O . GLU A 1 89 ? 12.496 -19.523 -14.274 1.00 80.00 89 GLU A O 1
ATOM 659 N N . VAL A 1 90 ? 11.991 -20.489 -12.315 1.00 77.88 90 VAL A N 1
ATOM 660 C CA . VAL A 1 90 ? 10.857 -19.598 -12.028 1.00 77.88 90 VAL A CA 1
ATOM 661 C C . VAL A 1 90 ? 11.347 -18.169 -11.828 1.00 77.88 90 VAL A C 1
ATOM 663 O O . VAL A 1 90 ? 10.816 -17.252 -12.457 1.00 77.88 90 VAL A O 1
ATOM 666 N N . MET A 1 91 ? 12.411 -17.977 -11.048 1.00 72.81 91 MET A N 1
ATOM 667 C CA . MET A 1 91 ? 13.032 -16.666 -10.850 1.00 72.81 91 MET A CA 1
ATOM 668 C C . MET A 1 91 ? 13.526 -16.064 -12.169 1.00 72.81 91 MET A C 1
ATOM 670 O O . MET A 1 91 ? 13.260 -14.891 -12.452 1.00 72.81 91 MET A O 1
ATOM 674 N N . ARG A 1 92 ? 14.156 -16.871 -13.033 1.00 79.50 92 ARG A N 1
ATOM 675 C CA . ARG A 1 92 ? 14.581 -16.455 -14.376 1.00 79.50 92 ARG A CA 1
ATOM 676 C C . ARG A 1 92 ? 13.398 -16.000 -15.230 1.00 79.50 92 ARG A C 1
ATOM 678 O O . ARG A 1 92 ? 13.478 -14.951 -15.868 1.00 79.50 92 ARG A O 1
ATOM 685 N N . ARG A 1 93 ? 12.292 -16.752 -15.242 1.00 74.56 93 ARG A N 1
ATOM 686 C CA . ARG A 1 93 ? 11.079 -16.390 -16.000 1.00 74.56 93 ARG A CA 1
ATOM 687 C C . ARG A 1 93 ? 10.416 -15.132 -15.457 1.00 74.56 93 ARG A C 1
ATOM 689 O O . ARG A 1 93 ? 10.027 -14.281 -16.249 1.00 74.56 93 ARG A O 1
ATOM 696 N N . MET A 1 94 ? 10.346 -14.976 -14.136 1.00 70.81 94 MET A N 1
ATOM 697 C CA . MET A 1 94 ? 9.834 -13.759 -13.502 1.00 70.81 94 MET A CA 1
ATOM 698 C C . MET A 1 94 ? 10.680 -12.536 -13.868 1.00 70.81 94 MET A C 1
ATOM 700 O O . MET A 1 94 ? 10.129 -11.479 -14.168 1.00 70.81 94 MET A O 1
ATOM 704 N N . ALA A 1 95 ? 12.008 -12.672 -13.882 1.00 69.88 95 ALA A N 1
ATOM 705 C CA . ALA A 1 95 ? 12.907 -11.613 -14.332 1.00 69.88 95 ALA A CA 1
ATOM 706 C C . ALA A 1 95 ? 12.708 -11.289 -15.822 1.00 69.88 95 ALA A C 1
ATOM 708 O O . ALA A 1 95 ? 12.582 -10.121 -16.179 1.00 69.88 95 ALA A O 1
ATOM 709 N N . LEU A 1 96 ? 12.601 -12.309 -16.680 1.00 71.06 96 LEU A N 1
ATOM 710 C CA . LEU A 1 96 ? 12.360 -12.133 -18.115 1.00 71.06 96 LEU A CA 1
ATOM 711 C C . LEU A 1 96 ? 11.008 -11.466 -18.404 1.00 71.06 96 LEU A C 1
ATOM 713 O O . LEU A 1 96 ? 10.886 -10.655 -19.315 1.00 71.06 96 LEU A O 1
ATOM 717 N N . GLU A 1 97 ? 9.974 -11.800 -17.638 1.00 67.00 97 GLU A N 1
ATOM 718 C CA . GLU A 1 97 ? 8.647 -11.220 -17.821 1.00 67.00 97 GLU A CA 1
ATOM 719 C C . GLU A 1 97 ? 8.592 -9.753 -17.377 1.00 67.00 97 GLU A C 1
ATOM 721 O O . GLU A 1 97 ? 7.897 -8.959 -18.006 1.00 67.00 97 GLU A O 1
ATOM 726 N N . ARG A 1 98 ? 9.389 -9.365 -16.374 1.00 64.31 98 ARG A N 1
ATOM 727 C CA . ARG A 1 98 ? 9.577 -7.959 -15.971 1.00 64.31 98 ARG A CA 1
ATOM 728 C C . ARG A 1 98 ? 10.323 -7.130 -17.015 1.00 64.31 98 ARG A C 1
ATOM 730 O O . ARG A 1 98 ? 10.097 -5.927 -17.107 1.00 64.31 98 ARG A O 1
ATOM 737 N N . THR A 1 99 ? 11.198 -7.756 -17.799 1.00 63.53 99 THR A N 1
ATOM 738 C CA . THR A 1 99 ? 11.965 -7.086 -18.859 1.00 63.53 99 THR A CA 1
ATOM 739 C C . THR A 1 99 ? 11.304 -7.181 -20.232 1.00 63.53 99 THR A C 1
ATOM 741 O O . THR A 1 99 ? 11.844 -6.645 -21.202 1.00 63.53 99 THR A O 1
ATOM 744 N N . ARG A 1 100 ? 10.125 -7.821 -20.345 1.00 66.19 100 ARG A N 1
ATOM 745 C CA . ARG A 1 100 ? 9.405 -7.906 -21.620 1.00 66.19 100 ARG A CA 1
ATOM 746 C C . ARG A 1 100 ? 9.077 -6.500 -22.143 1.00 66.19 100 ARG A C 1
ATOM 748 O O . ARG A 1 100 ? 8.530 -5.679 -21.401 1.00 66.19 100 ARG A O 1
ATOM 755 N N . PRO A 1 101 ? 9.371 -6.223 -23.424 1.00 59.19 101 PRO A N 1
ATOM 756 C CA . PRO A 1 101 ? 9.041 -4.945 -24.031 1.00 59.19 101 PRO A CA 1
ATOM 757 C C . PRO A 1 101 ? 7.523 -4.750 -24.066 1.00 59.19 101 PRO A C 1
ATOM 759 O O . PRO A 1 101 ? 6.763 -5.707 -24.229 1.00 59.19 101 PRO A O 1
ATOM 762 N N . ALA A 1 102 ? 7.092 -3.497 -23.916 1.00 61.97 102 ALA A N 1
ATOM 763 C CA . ALA A 1 102 ? 5.685 -3.131 -24.014 1.00 61.97 102 ALA A CA 1
ATOM 764 C C . ALA A 1 102 ? 5.141 -3.545 -25.389 1.00 61.97 102 ALA A C 1
ATOM 766 O O . ALA A 1 102 ? 5.696 -3.162 -26.420 1.00 61.97 102 ALA A O 1
ATOM 767 N N . GLN A 1 103 ? 4.060 -4.321 -25.410 1.00 58.81 103 GLN A N 1
ATOM 768 C CA . GLN A 1 103 ? 3.372 -4.650 -26.655 1.00 58.81 103 GLN A CA 1
ATOM 769 C C . GLN A 1 103 ? 2.286 -3.603 -26.889 1.00 58.81 103 GLN A C 1
ATOM 771 O O . GLN A 1 103 ? 1.398 -3.429 -26.060 1.00 58.81 103 GLN A O 1
ATOM 776 N N . GLY A 1 104 ? 2.398 -2.849 -27.986 1.00 64.88 104 GLY A N 1
ATOM 777 C CA . GLY A 1 104 ? 1.449 -1.775 -28.308 1.00 64.88 104 GLY A CA 1
ATOM 778 C C . GLY A 1 104 ? 1.396 -0.643 -27.271 1.00 64.88 104 GLY A C 1
ATOM 779 O O . GLY A 1 104 ? 0.365 0.001 -27.139 1.00 64.88 104 GLY A O 1
ATOM 780 N N . GLY A 1 105 ? 2.469 -0.426 -26.499 1.00 65.81 105 GLY A N 1
ATOM 781 C CA . GLY A 1 105 ? 2.505 0.570 -25.417 1.00 65.81 105 GLY A CA 1
ATOM 782 C C . GLY A 1 105 ? 1.937 0.088 -24.074 1.00 65.81 105 GLY A C 1
ATOM 783 O O . GLY A 1 105 ? 2.125 0.761 -23.066 1.00 65.81 105 GLY A O 1
ATOM 784 N N . VAL A 1 106 ? 1.326 -1.102 -24.020 1.00 64.81 106 VAL A N 1
ATOM 785 C CA . VAL A 1 106 ? 0.844 -1.718 -22.774 1.00 64.81 106 VAL A CA 1
ATOM 786 C C . VAL A 1 106 ? 1.958 -2.558 -22.150 1.00 64.81 106 VAL A C 1
ATOM 788 O O . VAL A 1 106 ? 2.565 -3.410 -22.809 1.00 64.81 106 VAL A O 1
ATOM 791 N N . ARG A 1 107 ? 2.236 -2.333 -20.861 1.00 65.62 107 ARG A N 1
ATOM 792 C CA . ARG A 1 107 ? 3.247 -3.071 -20.092 1.00 65.62 107 ARG A CA 1
ATOM 793 C C . ARG A 1 107 ? 2.609 -3.733 -18.875 1.00 65.62 107 ARG A C 1
ATOM 795 O O . ARG A 1 107 ? 1.818 -3.117 -18.172 1.00 65.62 107 ARG A O 1
ATOM 802 N N . LYS A 1 108 ? 2.990 -4.981 -18.601 1.00 65.31 108 LYS A N 1
ATOM 803 C CA . LYS A 1 108 ? 2.686 -5.652 -17.334 1.00 65.31 108 LYS A CA 1
ATOM 804 C C . LYS A 1 108 ? 3.637 -5.119 -16.263 1.00 65.31 108 LYS A C 1
ATOM 806 O O . LYS A 1 108 ? 4.846 -5.283 -16.381 1.00 65.31 108 LYS A O 1
ATOM 811 N N . ILE A 1 109 ? 3.075 -4.457 -15.258 1.00 58.28 109 ILE A N 1
ATOM 812 C CA . ILE A 1 109 ? 3.822 -3.656 -14.280 1.00 58.28 109 ILE A CA 1
ATOM 813 C C . ILE A 1 109 ? 4.176 -4.503 -13.047 1.00 58.28 109 ILE A C 1
ATOM 815 O O . ILE A 1 109 ? 5.337 -4.597 -12.668 1.00 58.28 109 ILE A O 1
ATOM 819 N N . ALA A 1 110 ? 3.215 -5.237 -12.483 1.00 58.09 110 ALA A N 1
ATOM 820 C CA . ALA A 1 110 ? 3.474 -6.169 -11.391 1.00 58.09 110 ALA A CA 1
ATOM 821 C C . ALA A 1 110 ? 2.546 -7.390 -11.452 1.00 58.09 110 ALA A C 1
ATOM 823 O O . ALA A 1 110 ? 1.384 -7.306 -11.844 1.00 58.09 110 ALA A O 1
ATOM 824 N N . SER A 1 111 ? 3.058 -8.540 -11.021 1.00 54.84 111 SER A N 1
ATOM 825 C CA . SER A 1 111 ? 2.248 -9.673 -10.573 1.00 54.84 111 SER A CA 1
ATOM 826 C C . SER A 1 111 ? 2.839 -10.141 -9.266 1.00 54.84 111 SER A C 1
ATOM 828 O O . SER A 1 111 ? 3.881 -10.792 -9.257 1.00 54.84 111 SER A O 1
ATOM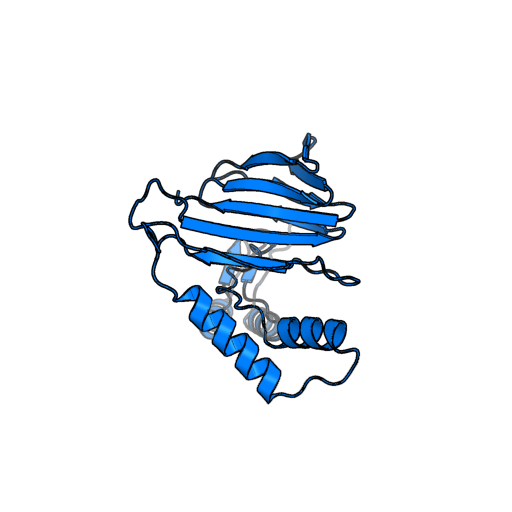 830 N N . ILE A 1 112 ? 2.212 -9.751 -8.164 1.00 56.47 112 ILE A N 1
ATOM 831 C CA . ILE A 1 112 ? 2.588 -10.246 -6.849 1.00 56.47 112 ILE A CA 1
ATOM 832 C C . ILE A 1 112 ? 1.324 -10.739 -6.156 1.00 56.47 112 ILE A C 1
ATOM 834 O O . ILE A 1 112 ? 0.384 -9.985 -5.892 1.00 56.47 112 ILE A O 1
ATOM 838 N N . ALA A 1 113 ? 1.331 -12.035 -5.857 1.00 52.75 113 ALA A N 1
ATOM 839 C CA . ALA A 1 113 ? 0.469 -12.620 -4.849 1.00 52.75 113 ALA A CA 1
ATOM 840 C C . ALA A 1 113 ? 1.028 -12.210 -3.481 1.00 52.75 113 ALA A C 1
ATOM 842 O O . ALA A 1 113 ? 1.781 -12.950 -2.857 1.00 52.75 113 ALA A O 1
ATOM 843 N N . VAL A 1 114 ? 0.716 -10.989 -3.039 1.00 53.12 114 VAL A N 1
ATOM 844 C CA . VAL A 1 114 ? 0.928 -10.627 -1.635 1.00 53.12 114 VAL A CA 1
ATOM 845 C C . VAL A 1 114 ? -0.212 -11.292 -0.885 1.00 53.12 114 VAL A C 1
ATOM 847 O O . VAL A 1 114 ? -1.316 -10.757 -0.868 1.00 53.12 114 VAL A O 1
ATOM 850 N N . SER A 1 115 ? 0.036 -12.472 -0.331 1.00 52.84 115 SER A N 1
ATOM 851 C CA . SER A 1 115 ? -0.826 -13.005 0.722 1.00 52.84 115 SER A CA 1
ATOM 852 C C . SER A 1 115 ? -0.299 -12.462 2.041 1.00 52.84 115 SER A C 1
ATOM 854 O O . SER A 1 115 ? 0.912 -12.495 2.270 1.00 52.84 115 SER A O 1
ATOM 856 N N . ALA A 1 116 ? -1.180 -11.935 2.890 1.00 53.22 116 ALA A N 1
ATOM 857 C CA . ALA A 1 116 ? -0.781 -11.557 4.239 1.00 53.22 116 ALA A CA 1
ATOM 858 C C . ALA A 1 116 ? -0.170 -12.785 4.955 1.00 53.22 116 ALA A C 1
ATOM 860 O O . ALA A 1 116 ? -0.628 -13.910 4.721 1.00 53.22 116 ALA A O 1
ATOM 861 N N . PRO A 1 117 ? 0.871 -12.615 5.790 1.00 54.06 117 PRO A N 1
ATOM 862 C CA . PRO A 1 117 ? 1.499 -13.740 6.470 1.00 54.06 117 PRO A CA 1
ATOM 863 C C . PRO A 1 117 ? 0.466 -14.482 7.330 1.00 54.06 117 PRO A C 1
ATOM 865 O O . PRO A 1 117 ? -0.206 -13.885 8.166 1.00 54.06 117 PRO A O 1
ATOM 868 N N . ALA A 1 118 ? 0.346 -15.800 7.127 1.00 49.72 118 ALA A N 1
ATOM 869 C CA . ALA A 1 118 ? -0.688 -16.635 7.751 1.00 49.72 118 ALA A CA 1
ATOM 870 C C . ALA A 1 118 ? -0.616 -16.682 9.292 1.00 49.72 118 ALA A C 1
ATOM 872 O O . ALA A 1 118 ? -1.593 -17.036 9.945 1.00 49.72 118 ALA A O 1
ATOM 873 N N . SER A 1 119 ? 0.534 -16.335 9.878 1.00 49.19 119 SER A N 1
ATOM 874 C CA . SER A 1 119 ? 0.711 -16.187 11.323 1.00 49.19 119 SER A CA 1
ATOM 875 C C . SER A 1 119 ? 2.030 -15.465 11.611 1.00 49.19 119 SER A C 1
ATOM 877 O O . SER A 1 119 ? 3.071 -16.100 11.768 1.00 49.19 119 SER A O 1
ATOM 879 N N . GLY A 1 120 ? 2.004 -14.133 11.669 1.00 49.94 120 GLY A N 1
ATOM 880 C CA . GLY A 1 120 ? 3.149 -13.328 12.096 1.00 49.94 120 GLY A CA 1
ATOM 881 C C . GLY A 1 120 ? 2.839 -11.834 12.108 1.00 49.94 120 GLY A C 1
ATOM 882 O O . GLY A 1 120 ? 2.079 -11.351 11.275 1.00 49.94 120 GLY A O 1
ATOM 883 N N . ALA A 1 121 ? 3.431 -11.099 13.053 1.00 50.28 121 ALA A N 1
ATOM 884 C CA . ALA A 1 121 ? 3.475 -9.643 12.992 1.00 50.28 121 ALA A CA 1
ATOM 885 C C . ALA A 1 121 ? 4.424 -9.244 11.853 1.00 50.28 121 ALA A C 1
ATOM 887 O O . ALA A 1 121 ? 5.622 -9.503 11.927 1.00 50.28 121 ALA A O 1
ATOM 888 N N . GLY A 1 122 ? 3.883 -8.669 10.784 1.00 57.59 122 GLY A N 1
ATOM 889 C CA . GLY A 1 122 ? 4.671 -8.213 9.646 1.00 57.59 122 GLY A CA 1
ATOM 890 C C . GLY A 1 122 ? 3.786 -7.626 8.557 1.00 57.59 122 GLY A C 1
ATOM 891 O O . GLY A 1 122 ? 2.694 -8.133 8.296 1.00 57.59 122 GLY A O 1
ATOM 892 N N . ALA A 1 123 ? 4.258 -6.548 7.940 1.00 66.44 123 ALA A N 1
ATOM 893 C CA . ALA A 1 123 ? 3.688 -6.025 6.711 1.00 66.44 123 ALA A CA 1
ATOM 894 C C . ALA A 1 123 ? 4.498 -6.562 5.534 1.00 66.44 123 ALA A C 1
ATOM 896 O O . ALA A 1 123 ? 5.726 -6.556 5.568 1.00 66.44 123 ALA A O 1
ATOM 897 N N . VAL A 1 124 ? 3.811 -7.042 4.504 1.00 69.44 124 VAL A N 1
ATOM 898 C CA . VAL A 1 124 ? 4.430 -7.374 3.225 1.00 69.44 124 VAL A CA 1
ATOM 899 C C . VAL A 1 124 ? 4.137 -6.227 2.283 1.00 69.44 124 VAL A C 1
ATOM 901 O O . VAL A 1 124 ? 2.975 -5.933 1.997 1.00 69.44 124 VAL A O 1
ATOM 904 N N . VAL A 1 125 ? 5.195 -5.588 1.802 1.00 70.81 125 VAL A N 1
ATOM 905 C CA . VAL A 1 125 ? 5.111 -4.479 0.859 1.00 70.81 125 VAL A CA 1
ATOM 906 C C . VAL A 1 125 ? 5.812 -4.896 -0.419 1.00 70.81 125 VAL A C 1
ATOM 908 O O . VAL A 1 125 ? 6.940 -5.375 -0.419 1.00 70.81 125 VAL A O 1
ATOM 911 N N . SER A 1 126 ? 5.124 -4.717 -1.535 1.00 71.25 126 SER A N 1
ATOM 912 C CA . SER A 1 126 ? 5.729 -4.790 -2.853 1.00 71.25 126 SER A CA 1
ATOM 913 C C . SER A 1 126 ? 5.722 -3.407 -3.463 1.00 71.25 126 SER A C 1
ATOM 915 O O . SER A 1 126 ? 4.680 -2.762 -3.474 1.00 71.25 126 SER A O 1
ATOM 917 N N . LYS A 1 127 ? 6.869 -2.974 -3.984 1.00 73.25 127 LYS A N 1
ATOM 918 C CA . LYS A 1 127 ? 7.037 -1.675 -4.629 1.00 73.25 127 LYS A CA 1
ATOM 919 C C . LYS A 1 127 ? 7.664 -1.865 -5.998 1.00 73.25 127 LYS A C 1
ATOM 921 O O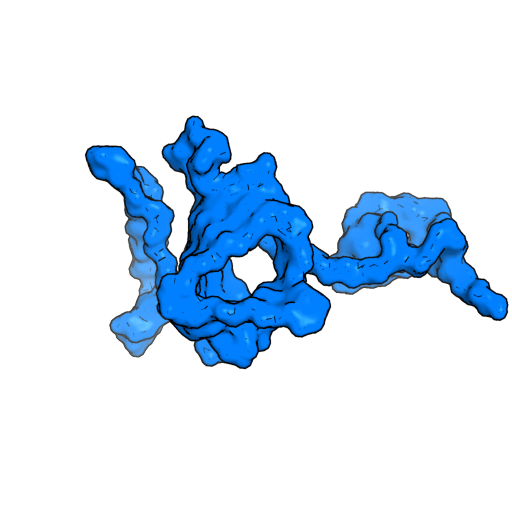 . LYS A 1 127 ? 8.692 -2.528 -6.130 1.00 73.25 127 LYS A O 1
ATOM 926 N N . LEU A 1 128 ? 7.066 -1.246 -7.002 1.00 73.25 128 LEU A N 1
ATOM 927 C CA . LEU A 1 128 ? 7.689 -1.021 -8.291 1.00 73.25 128 LEU A CA 1
ATOM 928 C C . LEU A 1 128 ? 7.901 0.475 -8.493 1.00 73.25 128 LEU A C 1
ATOM 930 O O . LEU A 1 128 ? 6.972 1.262 -8.329 1.00 73.25 128 LEU A O 1
ATOM 934 N N . ASP A 1 129 ? 9.118 0.834 -8.886 1.00 73.75 129 ASP A N 1
ATOM 935 C CA . ASP A 1 129 ? 9.465 2.178 -9.328 1.00 73.75 129 ASP A CA 1
ATOM 936 C C . ASP A 1 129 ? 8.984 2.402 -10.771 1.00 73.75 129 ASP A C 1
ATOM 938 O O . ASP A 1 129 ? 9.501 1.811 -11.726 1.00 73.75 129 ASP A O 1
ATOM 942 N N . LEU A 1 130 ? 7.965 3.246 -10.916 1.00 74.94 130 LEU A N 1
ATOM 943 C CA . LEU A 1 130 ? 7.374 3.614 -12.198 1.00 74.94 130 LEU A CA 1
ATOM 944 C C . LEU A 1 130 ? 8.119 4.756 -12.891 1.00 74.94 130 LEU A C 1
ATOM 946 O O . LEU A 1 130 ? 8.023 4.861 -14.115 1.00 74.94 130 LEU A O 1
ATOM 950 N N . ALA A 1 131 ? 8.901 5.558 -12.163 1.00 72.56 131 ALA A N 1
ATOM 951 C CA . ALA A 1 131 ? 9.654 6.671 -12.746 1.00 72.56 131 ALA A CA 1
ATOM 952 C C . ALA A 1 131 ? 10.707 6.179 -13.756 1.00 72.56 131 ALA A C 1
ATOM 954 O O . ALA A 1 131 ? 11.044 6.871 -14.713 1.00 72.56 131 ALA A O 1
ATOM 955 N N . THR A 1 132 ? 11.178 4.939 -13.599 1.00 69.31 132 THR A N 1
ATOM 956 C CA . THR A 1 132 ? 12.067 4.279 -14.573 1.00 69.31 132 THR A CA 1
ATOM 957 C C . THR A 1 132 ? 11.369 3.872 -15.877 1.00 69.31 132 THR A C 1
ATOM 959 O O . THR A 1 132 ? 12.031 3.601 -16.880 1.00 69.31 132 THR A O 1
ATOM 962 N N . LEU A 1 133 ? 10.035 3.797 -15.872 1.00 69.00 133 LEU A N 1
ATOM 963 C CA . LEU A 1 133 ? 9.221 3.320 -16.991 1.00 69.00 133 LEU A CA 1
ATOM 964 C C . LEU A 1 133 ? 8.539 4.461 -17.743 1.00 69.00 133 LEU A C 1
ATOM 966 O O . LEU A 1 133 ? 8.316 4.342 -18.949 1.00 69.00 133 LEU A O 1
ATOM 970 N N . VAL A 1 134 ? 8.192 5.535 -17.033 1.00 69.75 134 VAL A N 1
ATOM 971 C CA . VAL A 1 134 ? 7.459 6.686 -17.557 1.00 69.75 134 VAL A CA 1
ATOM 972 C C . VAL A 1 134 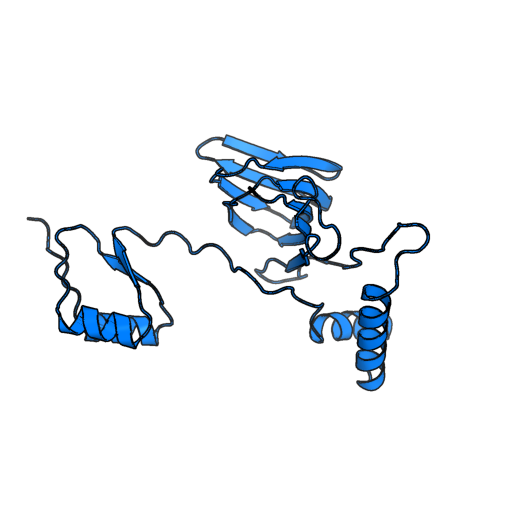? 8.165 7.960 -17.102 1.00 69.75 134 VAL A C 1
ATOM 974 O O . VAL A 1 134 ? 8.165 8.293 -15.922 1.00 69.75 134 VAL A O 1
ATOM 977 N N . ALA A 1 135 ? 8.761 8.684 -18.049 1.00 71.19 135 ALA A N 1
ATOM 978 C CA . ALA A 1 135 ? 9.421 9.964 -17.796 1.00 71.19 135 ALA A CA 1
ATOM 979 C C . ALA A 1 135 ? 8.409 11.126 -17.848 1.00 71.19 135 ALA A C 1
ATOM 981 O O . ALA A 1 135 ? 8.519 12.015 -18.690 1.00 71.19 135 ALA A O 1
ATOM 982 N N . ASP A 1 136 ? 7.399 11.080 -16.978 1.00 78.94 136 ASP A N 1
ATOM 983 C CA . ASP A 1 136 ? 6.384 12.126 -16.824 1.00 78.94 136 ASP A CA 1
ATOM 984 C C . ASP A 1 136 ? 6.228 12.462 -15.330 1.00 78.94 136 ASP A C 1
ATOM 986 O O . ASP A 1 136 ? 5.843 11.585 -14.557 1.00 78.94 136 ASP A O 1
ATOM 990 N N . PRO A 1 137 ? 6.516 13.702 -14.897 1.00 75.19 137 PRO A N 1
ATOM 991 C CA . PRO A 1 137 ? 6.373 14.102 -13.498 1.00 75.19 137 PRO A CA 1
ATOM 992 C C . PRO A 1 137 ? 4.917 14.101 -13.002 1.00 75.19 137 PRO A C 1
ATOM 994 O O . PRO A 1 137 ? 4.698 14.079 -11.795 1.00 75.19 137 PRO A O 1
ATOM 997 N N . ALA A 1 138 ? 3.924 14.118 -13.900 1.00 81.19 138 ALA A N 1
ATOM 998 C CA . ALA A 1 138 ? 2.514 13.965 -13.540 1.00 81.19 138 ALA A CA 1
ATOM 999 C C . ALA A 1 138 ? 2.088 12.490 -13.401 1.00 81.19 138 ALA A C 1
ATOM 1001 O O . ALA A 1 138 ? 0.989 12.206 -12.914 1.00 81.19 138 ALA A O 1
ATOM 1002 N N . ALA A 1 139 ? 2.931 11.543 -13.827 1.00 82.75 139 ALA A N 1
ATOM 1003 C CA . ALA A 1 139 ? 2.662 10.123 -13.669 1.00 82.75 139 ALA A CA 1
ATOM 1004 C C . ALA A 1 139 ? 2.982 9.647 -12.238 1.00 82.75 139 ALA A C 1
ATOM 1006 O O . ALA A 1 139 ? 3.848 10.211 -11.564 1.00 82.75 139 ALA A O 1
ATOM 1007 N N . PRO A 1 140 ? 2.321 8.575 -11.763 1.00 84.94 140 PRO A N 1
ATOM 1008 C CA . PRO A 1 140 ? 2.700 7.933 -10.512 1.00 84.94 140 PRO A CA 1
ATOM 1009 C C . PRO A 1 140 ? 4.168 7.497 -10.555 1.00 84.94 140 PRO A C 1
ATOM 1011 O O . PRO A 1 140 ? 4.619 6.905 -11.537 1.00 84.94 140 PRO A O 1
ATOM 1014 N N . CYS A 1 141 ? 4.905 7.749 -9.477 1.00 86.12 141 CYS A N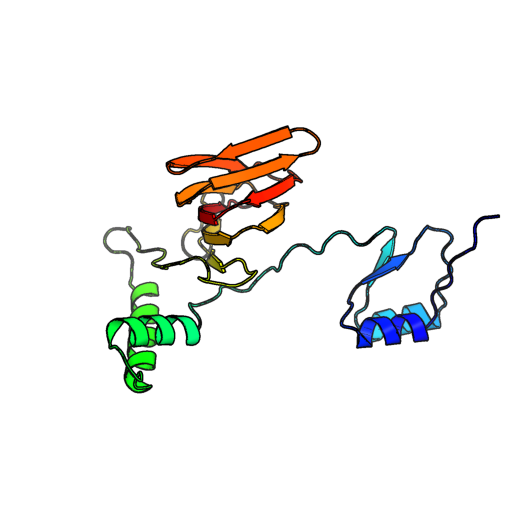 1
ATOM 1015 C CA . CYS A 1 141 ? 6.315 7.389 -9.359 1.00 86.12 141 CYS A CA 1
ATOM 1016 C C . CYS A 1 141 ? 6.515 5.979 -8.803 1.00 86.12 141 CYS A C 1
ATOM 1018 O O . CYS A 1 141 ? 7.543 5.353 -9.055 1.00 86.12 141 CYS A O 1
ATOM 1020 N N . ALA A 1 142 ? 5.526 5.445 -8.085 1.00 84.88 142 ALA A N 1
ATOM 1021 C CA . ALA A 1 142 ? 5.553 4.081 -7.591 1.00 84.88 142 ALA A CA 1
ATOM 1022 C C . ALA A 1 142 ? 4.162 3.450 -7.596 1.00 84.88 142 ALA A C 1
ATOM 1024 O O . ALA A 1 142 ? 3.151 4.128 -7.428 1.00 84.88 142 ALA A O 1
ATOM 1025 N N . ALA A 1 143 ? 4.132 2.132 -7.760 1.00 86.44 143 ALA A N 1
ATOM 1026 C CA . ALA A 1 143 ? 2.929 1.331 -7.600 1.00 86.44 143 ALA A CA 1
ATOM 1027 C C . ALA A 1 143 ? 3.250 0.033 -6.877 1.00 86.44 143 ALA A C 1
ATOM 1029 O O . ALA A 1 143 ? 4.364 -0.490 -6.987 1.00 86.44 143 ALA A O 1
ATOM 1030 N N . GLY A 1 144 ? 2.268 -0.530 -6.189 1.00 85.38 144 GLY A N 1
ATOM 1031 C CA . GLY A 1 144 ? 2.522 -1.741 -5.437 1.00 85.38 144 GLY A CA 1
ATOM 1032 C C . GLY A 1 144 ? 1.317 -2.323 -4.735 1.00 85.38 144 GLY A C 1
ATOM 1033 O O . GLY A 1 144 ? 0.202 -1.821 -4.835 1.00 85.38 144 GLY A O 1
ATOM 1034 N N . PHE A 1 145 ? 1.567 -3.411 -4.019 1.00 86.19 145 PHE A N 1
ATOM 1035 C CA . PHE A 1 145 ? 0.604 -4.014 -3.109 1.00 86.19 145 PHE A CA 1
ATOM 1036 C C . PHE A 1 145 ? 1.177 -4.042 -1.706 1.00 86.19 145 PHE A C 1
ATOM 1038 O O . PHE A 1 145 ? 2.356 -4.353 -1.528 1.00 86.19 145 PHE A O 1
ATOM 1045 N N . MET A 1 146 ? 0.320 -3.806 -0.724 1.00 87.12 146 MET A N 1
ATOM 1046 C CA . MET A 1 146 ? 0.639 -3.981 0.685 1.00 87.12 146 MET A CA 1
ATOM 1047 C C . MET A 1 146 ? -0.349 -4.967 1.292 1.00 87.12 146 MET A C 1
ATOM 1049 O O . MET A 1 146 ? -1.527 -4.967 0.931 1.00 87.12 146 MET A O 1
ATOM 1053 N N . ALA A 1 147 ? 0.112 -5.803 2.214 1.00 85.75 147 ALA A N 1
ATOM 1054 C CA . ALA A 1 147 ? -0.778 -6.585 3.053 1.00 85.75 147 ALA A CA 1
ATOM 1055 C C . ALA A 1 147 ? -0.197 -6.765 4.447 1.00 85.75 147 ALA A C 1
ATOM 1057 O O . ALA A 1 147 ? 1.001 -6.991 4.609 1.00 85.75 147 ALA A O 1
ATOM 1058 N N . TRP A 1 148 ? -1.055 -6.693 5.453 1.00 85.88 148 TRP A N 1
ATOM 1059 C CA . TRP A 1 148 ? -0.673 -6.923 6.839 1.00 85.88 148 TRP A CA 1
ATOM 1060 C C . TRP A 1 148 ? -1.887 -7.338 7.665 1.00 85.88 148 TRP A C 1
ATOM 1062 O O . TRP A 1 148 ? -3.030 -7.300 7.204 1.00 85.88 148 TRP A O 1
ATOM 1072 N N . THR A 1 149 ? -1.635 -7.759 8.900 1.00 85.75 149 THR A N 1
ATOM 1073 C CA . THR A 1 149 ? -2.677 -8.194 9.835 1.00 85.75 149 THR A CA 1
ATOM 1074 C C . THR A 1 149 ? -2.504 -7.538 11.189 1.00 85.75 149 THR A C 1
ATOM 1076 O O . THR A 1 149 ? -1.373 -7.415 11.658 1.00 85.75 149 THR A O 1
ATOM 1079 N N . LYS A 1 150 ? -3.626 -7.193 11.831 1.00 87.81 150 LYS A N 1
ATOM 1080 C CA . LYS A 1 150 ? -3.732 -6.781 13.241 1.00 87.81 150 LYS A CA 1
ATOM 1081 C C . LYS A 1 150 ? -2.628 -5.815 13.676 1.00 87.81 150 LYS A C 1
ATOM 1083 O O . LYS A 1 150 ? -1.957 -6.039 14.682 1.00 87.81 150 LYS A O 1
ATOM 1088 N N . SER A 1 151 ? -2.403 -4.774 12.884 1.00 86.19 151 SER A N 1
ATOM 1089 C CA . SER A 1 151 ? -1.307 -3.837 13.101 1.00 86.19 151 SER A CA 1
ATOM 1090 C C . SER A 1 151 ? -1.707 -2.429 12.699 1.00 86.19 151 SER A C 1
ATOM 1092 O O . SER A 1 151 ? -2.455 -2.237 11.737 1.00 86.19 151 SER A O 1
ATOM 1094 N N . PHE A 1 152 ? -1.190 -1.474 13.464 1.00 87.38 152 PHE A N 1
ATOM 1095 C CA . PHE A 1 152 ? -1.295 -0.044 13.242 1.00 87.38 152 PHE A CA 1
ATOM 1096 C C . PHE A 1 152 ? 0.101 0.563 13.322 1.00 87.38 152 PHE A C 1
ATOM 1098 O O . PHE A 1 152 ? 0.890 0.196 14.195 1.00 87.38 152 PHE A O 1
ATOM 1105 N N . MET A 1 153 ? 0.402 1.465 12.397 1.00 88.06 153 MET A N 1
ATOM 1106 C CA . MET A 1 153 ? 1.716 2.071 12.238 1.00 88.06 153 MET A CA 1
ATOM 1107 C C . MET A 1 153 ? 1.583 3.556 11.885 1.00 88.06 153 MET A C 1
ATOM 1109 O O . MET A 1 153 ? 0.664 3.932 11.152 1.00 88.06 153 MET A O 1
ATOM 1113 N N . PRO A 1 154 ? 2.492 4.413 12.376 1.00 88.19 154 PRO A N 1
ATOM 1114 C CA . PRO A 1 154 ? 2.584 5.792 11.919 1.00 88.19 154 PRO A CA 1
ATOM 1115 C C . PRO A 1 154 ? 2.802 5.841 10.408 1.00 88.19 154 PRO A C 1
ATOM 1117 O O . PRO A 1 154 ? 3.600 5.080 9.858 1.00 88.19 154 PRO A O 1
ATOM 1120 N N . PHE A 1 155 ? 2.101 6.751 9.746 1.00 85.94 155 PHE A N 1
ATOM 1121 C CA . PHE A 1 155 ? 2.146 6.935 8.308 1.00 85.94 155 PHE A CA 1
ATOM 1122 C C . PHE A 1 155 ? 2.309 8.415 7.980 1.00 85.94 155 PHE A C 1
ATOM 1124 O O . PHE A 1 155 ? 1.530 9.261 8.424 1.00 85.94 155 PHE A O 1
ATOM 1131 N N . GLN A 1 156 ? 3.338 8.706 7.191 1.00 85.81 156 GLN A N 1
ATOM 1132 C CA . GLN A 1 156 ? 3.598 10.015 6.615 1.00 85.81 156 GLN A CA 1
ATOM 1133 C C . GLN A 1 156 ? 4.300 9.813 5.273 1.00 85.81 156 GLN A C 1
ATOM 1135 O O . GLN A 1 156 ? 5.177 8.953 5.142 1.00 85.81 156 GLN A O 1
ATOM 1140 N N . ARG A 1 157 ? 3.910 10.598 4.271 1.00 78.75 157 ARG A N 1
ATOM 1141 C CA . ARG A 1 157 ? 4.481 10.555 2.924 1.00 78.75 157 ARG A CA 1
ATOM 1142 C C . ARG A 1 157 ? 4.818 11.964 2.451 1.00 78.75 157 ARG A C 1
ATOM 1144 O O . ARG A 1 157 ? 4.172 12.936 2.832 1.00 78.75 157 ARG A O 1
ATOM 1151 N N . ASP A 1 158 ? 5.836 12.025 1.606 1.00 82.94 158 ASP A N 1
ATOM 1152 C CA . ASP A 1 158 ? 6.353 13.213 0.927 1.00 82.94 158 ASP A CA 1
ATOM 1153 C C . ASP A 1 158 ? 5.633 13.514 -0.398 1.00 82.94 158 ASP A C 1
ATOM 1155 O O . ASP A 1 158 ? 6.004 14.443 -1.104 1.00 82.94 158 ASP A O 1
ATOM 1159 N N . GLY A 1 159 ? 4.598 12.745 -0.735 1.00 87.19 159 GLY A N 1
ATOM 1160 C CA . GLY A 1 159 ? 3.772 12.916 -1.924 1.00 87.19 159 GLY A CA 1
ATOM 1161 C C . GLY A 1 159 ? 2.391 12.302 -1.719 1.00 87.19 159 GLY A C 1
ATOM 1162 O O . GLY A 1 159 ? 2.161 11.596 -0.733 1.00 87.19 159 GLY A O 1
ATOM 1163 N N . ASP A 1 160 ? 1.481 12.583 -2.649 1.00 91.12 160 ASP A N 1
ATOM 1164 C CA . ASP A 1 160 ? 0.127 12.034 -2.615 1.00 91.12 160 ASP A CA 1
ATOM 1165 C C . ASP A 1 160 ? 0.140 10.521 -2.876 1.00 91.12 160 ASP A C 1
ATOM 1167 O O . ASP A 1 160 ? 0.963 10.001 -3.642 1.00 91.12 160 ASP A O 1
ATOM 1171 N N . GLU A 1 161 ? -0.807 9.808 -2.272 1.00 92.31 161 GLU A N 1
ATOM 1172 C CA . GLU A 1 161 ? -0.993 8.377 -2.488 1.00 92.31 161 GLU A CA 1
ATOM 1173 C C . GLU A 1 161 ? -2.468 8.018 -2.668 1.00 92.31 161 GLU A C 1
ATOM 1175 O O . GLU A 1 161 ? -3.330 8.435 -1.896 1.00 92.31 161 GLU A O 1
ATOM 1180 N N . VAL A 1 162 ? -2.759 7.217 -3.692 1.00 94.38 162 VAL A N 1
ATOM 1181 C CA . VAL A 1 162 ? -4.076 6.621 -3.919 1.00 94.38 162 VAL A CA 1
ATOM 1182 C C . VAL A 1 162 ? -3.996 5.138 -3.601 1.00 94.38 162 VAL A C 1
ATOM 1184 O O . VAL A 1 162 ? -3.159 4.432 -4.158 1.00 94.38 162 VAL A O 1
ATOM 1187 N N . GLN A 1 163 ? -4.884 4.654 -2.740 1.00 94.56 163 GLN A N 1
ATOM 1188 C CA . GLN A 1 163 ? -4.969 3.253 -2.344 1.00 94.56 163 GLN A CA 1
ATOM 1189 C C . GLN A 1 163 ? -6.325 2.657 -2.722 1.00 94.56 163 GLN A C 1
ATOM 1191 O O . GLN A 1 163 ? -7.345 3.340 -2.691 1.00 94.56 163 GLN A O 1
ATOM 1196 N N . VAL A 1 164 ? -6.340 1.368 -3.053 1.00 95.06 164 VAL A N 1
ATOM 1197 C CA . VAL A 1 164 ? -7.554 0.580 -3.292 1.00 95.06 164 VAL A CA 1
ATOM 1198 C C . VAL A 1 164 ? -7.514 -0.650 -2.403 1.00 95.06 164 VAL A C 1
ATOM 1200 O O . VAL A 1 164 ? -6.582 -1.453 -2.502 1.00 95.06 164 VAL A O 1
ATOM 1203 N N . VAL A 1 165 ? -8.523 -0.823 -1.553 1.00 94.88 165 VAL A N 1
ATOM 1204 C CA . VAL A 1 165 ? -8.623 -1.999 -0.681 1.00 94.88 165 VAL A CA 1
ATOM 1205 C C . VAL A 1 165 ? -9.136 -3.184 -1.496 1.00 94.88 165 VAL A C 1
ATOM 1207 O O . VAL A 1 165 ? -10.217 -3.144 -2.080 1.00 94.88 165 VAL A O 1
ATOM 1210 N N . LEU A 1 166 ? -8.348 -4.253 -1.542 1.00 92.56 166 LEU A N 1
ATOM 1211 C CA . LEU A 1 166 ? -8.651 -5.467 -2.301 1.00 92.56 166 LEU A CA 1
ATOM 1212 C C . LEU A 1 166 ? -9.256 -6.553 -1.412 1.00 92.56 166 LEU A C 1
ATOM 1214 O O . LEU A 1 166 ? -10.129 -7.290 -1.856 1.00 92.56 166 LEU A O 1
ATOM 1218 N N . GLU A 1 167 ? -8.788 -6.657 -0.167 1.00 92.38 167 GLU A N 1
ATOM 1219 C CA . GLU A 1 167 ? -9.273 -7.621 0.824 1.00 92.38 167 GLU A CA 1
ATOM 1220 C C . GLU A 1 167 ? -9.235 -6.999 2.224 1.00 92.38 167 GLU A C 1
ATOM 1222 O O . GLU A 1 167 ? -8.326 -6.227 2.541 1.00 92.38 167 GLU A O 1
ATOM 1227 N N . GLY A 1 168 ? -10.185 -7.391 3.076 1.00 93.69 168 GLY A N 1
ATOM 1228 C CA . GLY A 1 168 ? -10.229 -6.987 4.479 1.00 93.69 168 GLY A CA 1
ATOM 1229 C C . GLY A 1 168 ? -10.675 -5.540 4.700 1.00 93.69 168 GLY A C 1
ATOM 1230 O O . GLY A 1 168 ? -11.581 -5.056 4.021 1.00 93.69 168 GLY A O 1
ATOM 1231 N N . GLU A 1 169 ? -10.071 -4.872 5.684 1.00 95.69 169 GLU A N 1
ATOM 1232 C CA . GLU A 1 169 ? -10.409 -3.496 6.068 1.00 95.69 169 GLU A CA 1
ATOM 1233 C C . GLU A 1 169 ? -9.155 -2.674 6.376 1.00 95.69 169 GLU A C 1
ATOM 1235 O O . GLU A 1 169 ? -8.204 -3.173 6.982 1.00 95.69 169 GLU A O 1
ATOM 1240 N N . LEU A 1 170 ? -9.187 -1.396 6.023 1.00 96.81 170 LEU A N 1
ATOM 1241 C CA . LEU A 1 170 ? -8.142 -0.421 6.293 1.00 96.81 170 LEU A CA 1
ATOM 1242 C C . LEU A 1 170 ? -8.696 0.706 7.161 1.00 96.81 170 LEU A C 1
ATOM 1244 O O . LEU A 1 170 ? -9.791 1.202 6.918 1.00 96.81 170 LEU A O 1
ATOM 1248 N N . GLN A 1 171 ? -7.935 1.136 8.157 1.00 96.75 171 GLN A N 1
ATOM 1249 C CA . GLN A 1 171 ? -8.288 2.229 9.050 1.00 96.75 171 GLN A CA 1
ATOM 1250 C C . GLN A 1 171 ? -7.208 3.308 9.043 1.00 96.75 171 GLN A C 1
ATOM 1252 O O . GLN A 1 171 ? -6.015 3.012 9.107 1.00 96.75 171 GLN A O 1
ATOM 1257 N N . PHE A 1 172 ? -7.658 4.558 9.040 1.00 94.69 172 PHE A N 1
ATOM 1258 C CA . PHE A 1 172 ? -6.843 5.758 9.187 1.00 94.69 172 PHE A CA 1
ATOM 1259 C C . PHE A 1 172 ? -7.264 6.472 10.462 1.00 94.69 172 PHE A C 1
ATOM 1261 O O . PHE A 1 172 ? -8.444 6.782 10.632 1.00 94.69 172 PHE A O 1
ATOM 1268 N N . ARG A 1 173 ? -6.316 6.745 11.355 1.00 93.31 173 ARG A N 1
ATOM 1269 C CA . ARG A 1 173 ? -6.563 7.372 12.654 1.00 93.31 173 ARG A CA 1
ATOM 1270 C C . ARG A 1 173 ? -5.795 8.677 12.768 1.00 93.31 173 ARG A C 1
ATOM 1272 O O . ARG A 1 173 ? -4.583 8.716 12.572 1.00 93.31 173 ARG A O 1
ATOM 1279 N N . SER A 1 174 ? -6.504 9.742 13.118 1.00 88.12 174 SER A N 1
ATOM 1280 C CA . SER A 1 174 ? -5.923 11.051 13.408 1.00 88.12 174 SER A CA 1
ATOM 1281 C C . SER A 1 174 ? -6.658 11.671 14.594 1.00 88.12 174 SER A C 1
ATOM 1283 O O . SER A 1 174 ? -7.814 12.092 14.490 1.00 88.12 174 SER A O 1
ATOM 1285 N N . GLY A 1 175 ? -6.009 11.659 15.762 1.00 84.12 175 GLY A N 1
ATOM 1286 C CA . GLY A 1 175 ? -6.619 12.089 17.021 1.00 84.12 175 GLY A CA 1
ATOM 1287 C C . GLY A 1 175 ? -7.913 11.313 17.326 1.00 84.12 175 GLY A C 1
ATOM 1288 O O . GLY A 1 175 ? -7.872 10.085 17.394 1.00 84.12 175 GLY A O 1
ATOM 1289 N N . PRO A 1 176 ? -9.065 11.987 17.515 1.00 85.69 176 PRO A N 1
ATOM 1290 C CA . PRO A 1 176 ? -10.340 11.324 17.797 1.00 85.69 176 PRO A CA 1
ATOM 1291 C C . PRO A 1 176 ? -11.034 10.762 16.545 1.00 85.69 176 PRO A C 1
ATOM 1293 O O . PRO A 1 176 ? -12.071 10.109 16.664 1.00 85.69 176 PRO A O 1
ATOM 1296 N N . HIS A 1 177 ? -10.517 11.034 15.345 1.00 89.00 177 HIS A N 1
ATOM 1297 C CA . HIS A 1 177 ? -11.159 10.654 14.092 1.00 89.00 177 HIS A CA 1
ATOM 1298 C C . HIS A 1 177 ? -10.586 9.342 13.559 1.00 89.00 177 HIS A C 1
ATOM 1300 O O . HIS A 1 177 ? -9.371 9.169 13.475 1.00 89.00 177 HIS A O 1
ATOM 1306 N N . THR A 1 178 ? -11.477 8.426 13.176 1.00 93.75 178 THR A N 1
ATOM 1307 C CA . THR A 1 178 ? -11.130 7.192 12.463 1.00 93.75 178 THR A CA 1
ATOM 1308 C C . THR A 1 178 ? -11.942 7.110 11.178 1.00 93.75 178 THR A C 1
ATOM 1310 O O . THR A 1 178 ? -13.169 7.187 11.217 1.00 93.75 178 THR A O 1
ATOM 1313 N N . VAL A 1 179 ? -11.259 6.936 10.051 1.00 95.25 179 VAL A N 1
ATOM 1314 C CA . VAL A 1 179 ? -11.865 6.637 8.748 1.00 95.25 179 VAL A CA 1
ATOM 1315 C C . VAL A 1 179 ? -11.587 5.174 8.434 1.00 95.25 179 VAL A C 1
ATOM 1317 O O . VAL A 1 179 ? -10.461 4.720 8.613 1.00 95.25 179 VAL A O 1
ATOM 1320 N N . THR A 1 180 ? -12.603 4.433 7.995 1.00 96.38 180 THR A N 1
ATOM 1321 C C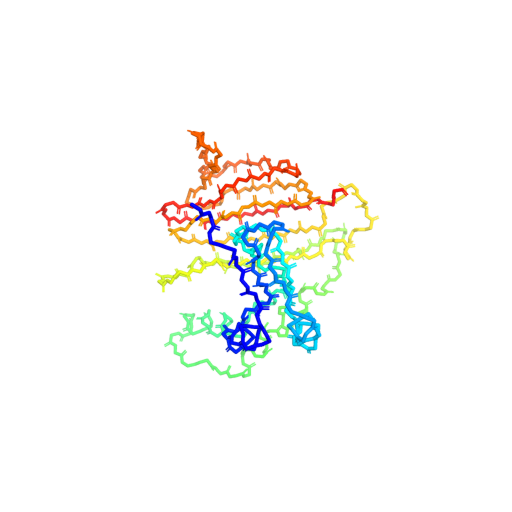A . THR A 1 180 ? -12.473 3.018 7.614 1.00 96.38 180 THR A CA 1
ATOM 1322 C C . THR A 1 180 ? -12.791 2.864 6.132 1.00 96.38 180 THR A C 1
ATOM 1324 O O . THR A 1 180 ? -13.766 3.446 5.666 1.00 96.38 180 THR A O 1
ATOM 1327 N N . ALA A 1 181 ? -11.978 2.087 5.424 1.00 97.00 181 ALA A N 1
ATOM 1328 C CA . ALA A 1 181 ? -12.159 1.709 4.031 1.00 97.00 181 ALA A CA 1
ATOM 1329 C C . ALA A 1 181 ? -12.227 0.177 3.931 1.00 97.00 181 ALA A C 1
ATOM 1331 O O . ALA A 1 181 ? -11.350 -0.529 4.438 1.00 97.00 181 ALA A O 1
ATOM 1332 N N . GLY A 1 182 ? -13.289 -0.335 3.321 1.00 95.19 182 GLY A N 1
ATOM 1333 C CA . GLY A 1 182 ? -13.514 -1.756 3.075 1.00 95.19 182 GLY A CA 1
ATOM 1334 C C . GLY A 1 182 ? -13.178 -2.156 1.641 1.00 95.19 182 GLY A C 1
ATOM 1335 O O . GLY A 1 182 ? -12.743 -1.346 0.830 1.00 95.19 182 GLY A O 1
ATOM 1336 N N . VAL A 1 183 ? -13.388 -3.432 1.316 1.00 96.31 183 VAL A N 1
ATOM 1337 C CA . VAL A 1 183 ? -13.125 -3.980 -0.023 1.00 96.31 183 VAL A CA 1
ATOM 1338 C C . VAL A 1 183 ? -13.827 -3.172 -1.119 1.00 96.31 183 VAL A C 1
ATOM 1340 O O . VAL A 1 183 ? -15.046 -3.019 -1.103 1.00 96.31 183 VAL A O 1
ATOM 1343 N N . GLY A 1 184 ? -13.049 -2.724 -2.107 1.00 91.38 184 GLY A N 1
ATOM 1344 C CA . GLY A 1 184 ? -13.513 -1.921 -3.238 1.00 91.38 184 GLY A CA 1
ATOM 1345 C C . GLY A 1 184 ? -13.416 -0.410 -3.026 1.00 91.38 184 GLY A C 1
ATOM 1346 O O . GLY A 1 184 ? -13.520 0.330 -4.005 1.00 91.38 184 GLY A O 1
ATOM 1347 N N . ASP A 1 185 ? -13.166 0.054 -1.799 1.00 96.25 185 ASP A N 1
ATOM 1348 C CA . ASP A 1 185 ? -13.016 1.479 -1.523 1.00 96.25 185 ASP A CA 1
ATOM 1349 C C . ASP A 1 185 ? -11.690 2.020 -2.068 1.00 96.25 185 ASP A C 1
ATOM 1351 O O . ASP A 1 185 ? -10.644 1.359 -2.029 1.00 96.25 185 ASP A O 1
ATOM 1355 N N . VAL A 1 186 ? -11.750 3.262 -2.552 1.00 95.94 186 VAL A N 1
ATOM 1356 C CA . VAL A 1 186 ? -10.605 4.031 -3.042 1.00 95.94 186 VAL A CA 1
ATOM 1357 C C . VAL A 1 186 ? -10.336 5.171 -2.072 1.00 95.94 186 VAL A C 1
ATOM 1359 O O . VAL A 1 186 ? -11.236 5.947 -1.750 1.00 95.94 186 VAL A O 1
ATOM 1362 N N . VAL A 1 187 ? -9.091 5.289 -1.624 1.00 94.62 187 VAL A N 1
ATOM 1363 C CA . VAL A 1 187 ? -8.666 6.279 -0.636 1.00 94.62 187 VAL A CA 1
ATOM 1364 C C . VAL A 1 187 ? -7.595 7.172 -1.238 1.00 94.62 187 VAL A C 1
ATOM 1366 O O . VAL A 1 187 ? -6.631 6.676 -1.812 1.00 94.62 187 VAL A O 1
ATOM 1369 N N . LEU A 1 188 ? -7.753 8.484 -1.078 1.00 94.06 188 LEU A N 1
ATOM 1370 C CA . LEU A 1 188 ? -6.712 9.469 -1.352 1.00 94.06 188 LEU A CA 1
ATOM 1371 C C . LEU A 1 188 ? -6.079 9.905 -0.030 1.00 94.06 188 LEU A C 1
ATOM 1373 O O . LEU A 1 188 ? -6.786 10.344 0.879 1.00 94.06 188 LEU A O 1
ATOM 1377 N N . ILE A 1 189 ? -4.756 9.830 0.047 1.00 91.69 189 ILE A N 1
ATOM 1378 C CA . ILE A 1 189 ? -3.950 10.321 1.160 1.00 91.69 189 ILE A CA 1
ATOM 1379 C C . ILE A 1 189 ? -3.112 11.494 0.637 1.00 91.69 189 ILE A C 1
ATOM 1381 O O . ILE A 1 189 ? -2.190 11.270 -0.151 1.00 91.69 189 ILE A O 1
ATOM 1385 N N . PRO A 1 190 ? -3.429 12.736 1.034 1.00 90.56 190 PRO A N 1
ATOM 1386 C CA . PRO A 1 190 ? -2.655 13.902 0.634 1.00 90.56 190 PRO A CA 1
ATOM 1387 C C . PRO A 1 190 ? -1.241 13.891 1.217 1.00 90.56 190 PRO A C 1
ATOM 1389 O O . PRO A 1 190 ? -1.018 13.390 2.326 1.00 90.56 190 PRO A O 1
ATOM 1392 N N . LYS A 1 191 ? -0.308 14.522 0.504 1.00 89.50 191 LYS A N 1
ATOM 1393 C CA . LYS A 1 191 ? 1.046 14.787 0.991 1.00 89.50 191 LYS A CA 1
ATOM 1394 C C . LYS A 1 191 ? 1.043 15.532 2.325 1.00 89.50 191 LYS A C 1
ATOM 1396 O O . LYS A 1 191 ? 0.113 16.277 2.639 1.00 89.50 191 LYS A O 1
ATOM 1401 N N . ASP A 1 192 ? 2.109 15.334 3.096 1.00 85.62 192 ASP A N 1
ATOM 1402 C CA . ASP A 1 192 ? 2.342 15.976 4.397 1.00 85.62 192 ASP A CA 1
ATOM 1403 C C . ASP A 1 192 ? 1.290 15.658 5.478 1.00 85.62 192 ASP A C 1
ATOM 1405 O O . ASP A 1 192 ? 1.317 16.232 6.571 1.00 85.62 192 ASP A O 1
ATOM 1409 N N . LEU A 1 193 ? 0.387 14.705 5.224 1.00 86.69 193 LEU A N 1
ATOM 1410 C CA . LEU A 1 193 ? -0.533 14.207 6.235 1.00 86.69 193 LEU A CA 1
ATOM 1411 C C . LEU A 1 193 ? 0.193 13.226 7.166 1.00 86.69 193 LEU A C 1
ATOM 1413 O O . LEU A 1 193 ? 0.817 12.265 6.718 1.00 86.69 193 LEU A O 1
ATOM 1417 N N . SER A 1 194 ? 0.086 13.466 8.475 1.00 88.19 194 SER A N 1
ATOM 1418 C CA . SER A 1 194 ? 0.584 12.566 9.518 1.00 88.19 194 SER A CA 1
ATOM 1419 C C . SER A 1 194 ? -0.598 11.904 10.224 1.00 88.19 194 SER A C 1
ATOM 1421 O O . SER A 1 194 ? -1.465 12.583 10.784 1.00 88.19 194 SER A O 1
ATOM 1423 N N . LEU A 1 195 ? -0.664 10.577 10.151 1.00 89.38 195 LEU A N 1
ATOM 1424 C CA . LEU A 1 195 ? -1.736 9.762 10.723 1.00 89.38 195 LEU A CA 1
ATOM 1425 C C . LEU A 1 195 ? -1.206 8.393 11.156 1.00 89.38 195 LEU A C 1
ATOM 1427 O O . LEU A 1 195 ? -0.052 8.054 10.912 1.00 89.38 195 LEU A O 1
ATOM 1431 N N . GLU A 1 196 ? -2.053 7.584 11.778 1.00 93.00 196 GLU A N 1
ATOM 1432 C CA . GLU A 1 196 ? -1.799 6.160 11.993 1.00 93.00 196 GLU A CA 1
ATOM 1433 C C . GLU A 1 196 ? -2.645 5.347 11.001 1.00 93.00 196 GLU A C 1
ATOM 1435 O O . GLU A 1 196 ? -3.864 5.509 10.936 1.00 93.00 196 GLU A O 1
ATOM 1440 N N . ILE A 1 197 ? -1.997 4.497 10.202 1.00 94.25 197 ILE A N 1
ATOM 1441 C CA . ILE A 1 197 ? -2.648 3.593 9.249 1.00 94.25 197 ILE A CA 1
ATOM 1442 C C . ILE A 1 197 ? -2.619 2.176 9.812 1.00 94.25 197 ILE A C 1
ATOM 1444 O O . ILE A 1 197 ? -1.636 1.763 10.428 1.00 94.25 197 ILE A O 1
ATOM 1448 N N . GLY A 1 198 ? -3.673 1.397 9.610 1.00 92.94 198 GLY A N 1
ATOM 1449 C CA . GLY A 1 198 ? -3.653 0.020 10.071 1.00 92.94 198 GLY A CA 1
ATOM 1450 C C . GLY A 1 198 ? -4.923 -0.759 9.823 1.00 92.94 198 GLY A C 1
ATOM 1451 O O . GLY A 1 198 ? -5.815 -0.337 9.101 1.00 92.94 198 GLY A O 1
ATOM 1452 N N . THR A 1 199 ? -4.995 -1.927 10.439 1.00 94.19 199 THR A N 1
ATOM 1453 C CA . THR A 1 199 ? -6.168 -2.795 10.409 1.00 94.19 199 THR A CA 1
ATOM 1454 C C . THR A 1 199 ? -6.256 -3.559 11.727 1.00 94.19 199 THR A C 1
ATOM 1456 O O . THR A 1 199 ? -5.233 -4.064 12.207 1.00 94.19 199 THR A O 1
ATOM 1459 N N . PRO A 1 200 ? -7.441 -3.679 12.349 1.00 90.12 200 PRO A N 1
ATOM 1460 C CA . PRO A 1 200 ? -7.609 -4.527 13.523 1.00 90.12 200 PRO A CA 1
ATOM 1461 C C . PRO A 1 200 ? -7.741 -6.012 13.143 1.00 90.12 200 PRO A C 1
ATOM 1463 O O . PRO A 1 200 ? -7.659 -6.869 14.024 1.00 90.12 200 PRO A O 1
ATOM 1466 N N . SER A 1 201 ? -7.921 -6.327 11.856 1.00 89.56 201 SER A N 1
ATOM 1467 C CA . SER A 1 201 ? -8.083 -7.681 11.330 1.00 89.56 201 SER A CA 1
ATOM 1468 C C . SER A 1 201 ? -6.990 -8.003 10.304 1.00 89.56 201 SER A C 1
ATOM 1470 O O . SER A 1 201 ? -5.892 -8.417 10.680 1.00 89.56 201 SER A O 1
ATOM 1472 N N . SER A 1 202 ? -7.256 -7.795 9.023 1.00 89.31 202 SER A N 1
ATOM 1473 C CA . SER A 1 202 ? -6.326 -7.982 7.914 1.00 89.31 202 SER A CA 1
ATOM 1474 C C . SER A 1 202 ? -6.653 -7.010 6.799 1.00 89.31 202 SER A C 1
ATOM 1476 O O . SER A 1 202 ? -7.811 -6.633 6.633 1.00 89.31 202 SER A O 1
ATOM 1478 N N . VAL A 1 203 ? -5.653 -6.672 5.996 1.00 92.88 203 VAL A N 1
ATOM 1479 C CA . VAL A 1 203 ? -5.846 -5.883 4.785 1.00 92.88 203 VAL A CA 1
ATOM 1480 C C . VAL A 1 203 ? -4.907 -6.355 3.689 1.00 92.88 203 VAL A C 1
ATOM 1482 O O . VAL A 1 203 ? -3.763 -6.725 3.962 1.00 92.88 203 VAL A O 1
ATOM 1485 N N . ARG A 1 204 ? -5.386 -6.305 2.448 1.00 90.69 204 ARG A N 1
ATOM 1486 C CA . ARG A 1 204 ? -4.574 -6.315 1.230 1.00 90.69 204 ARG A CA 1
ATOM 1487 C C . ARG A 1 204 ? -5.038 -5.154 0.368 1.00 90.69 204 ARG A C 1
ATOM 1489 O O . ARG A 1 204 ? -6.229 -5.033 0.093 1.00 90.69 204 ARG A O 1
ATOM 1496 N N . LEU A 1 205 ? -4.113 -4.315 -0.071 1.00 91.75 205 LEU A N 1
ATOM 1497 C CA . LEU A 1 205 ? -4.410 -3.132 -0.870 1.00 91.75 205 LEU A CA 1
ATOM 1498 C C . LEU A 1 205 ? -3.440 -2.991 -2.038 1.00 91.75 205 LEU A C 1
ATOM 1500 O O . LEU A 1 205 ? -2.326 -3.517 -2.002 1.00 91.75 205 LEU A O 1
ATOM 1504 N N . PHE A 1 206 ? -3.883 -2.286 -3.070 1.00 92.00 206 PHE A N 1
ATOM 1505 C CA . PHE A 1 206 ? -3.044 -1.738 -4.129 1.00 92.00 206 PHE A CA 1
ATOM 1506 C C . PHE A 1 206 ? -2.819 -0.249 -3.862 1.00 92.00 206 PHE A C 1
ATOM 1508 O O . PHE A 1 206 ? -3.725 0.409 -3.357 1.00 92.00 206 PHE A O 1
ATOM 1515 N N . TYR A 1 207 ? -1.655 0.287 -4.218 1.00 91.06 207 TYR A N 1
ATOM 1516 C CA . TYR A 1 207 ? -1.372 1.714 -4.094 1.00 91.06 207 TYR A CA 1
ATOM 1517 C C . TYR A 1 207 ? -0.662 2.287 -5.325 1.00 91.06 207 TYR A C 1
ATOM 1519 O O . TYR A 1 207 ? 0.065 1.582 -6.032 1.00 91.06 207 TYR A O 1
ATOM 1527 N N . LEU A 1 208 ? -0.866 3.587 -5.537 1.00 91.94 208 LEU A N 1
ATOM 1528 C CA . LEU A 1 208 ? -0.156 4.460 -6.468 1.00 91.94 208 LEU A CA 1
ATOM 1529 C C . LEU A 1 208 ? 0.350 5.676 -5.701 1.00 91.94 208 LEU A C 1
ATOM 1531 O O . LEU A 1 208 ? -0.454 6.409 -5.132 1.00 91.94 208 LEU A O 1
ATOM 1535 N N . SER A 1 209 ? 1.657 5.910 -5.724 1.00 90.12 209 SER A N 1
ATOM 1536 C CA . SER A 1 209 ? 2.270 7.083 -5.100 1.00 90.12 209 SER A CA 1
ATOM 1537 C C . SER A 1 209 ? 2.761 8.052 -6.172 1.00 90.12 209 SER A C 1
ATOM 1539 O O . SER A 1 209 ? 3.264 7.630 -7.218 1.00 90.12 209 SER A O 1
ATOM 1541 N N . TYR A 1 210 ? 2.654 9.345 -5.892 1.00 88.50 210 TYR A N 1
ATOM 1542 C CA . TYR A 1 210 ? 3.127 10.433 -6.744 1.00 88.50 210 TYR A CA 1
ATOM 1543 C C . TYR A 1 210 ? 4.362 11.096 -6.124 1.00 88.50 210 TYR A C 1
ATOM 1545 O O . TYR A 1 210 ? 4.596 10.992 -4.918 1.00 88.50 210 TYR A O 1
ATOM 1553 N N . GLN A 1 211 ? 5.188 11.744 -6.950 1.00 81.50 211 GLN A N 1
ATOM 1554 C CA . GLN A 1 211 ? 6.224 12.645 -6.434 1.00 81.50 211 GLN A CA 1
ATOM 1555 C C . GLN A 1 211 ? 5.573 13.944 -5.944 1.00 81.50 211 GLN A C 1
ATOM 1557 O O . GLN A 1 211 ? 4.612 14.413 -6.554 1.00 81.50 211 GLN A O 1
ATOM 1562 N N . GLY A 1 212 ? 6.064 14.470 -4.818 1.00 62.38 212 GLY A N 1
ATOM 1563 C CA . GLY A 1 212 ? 5.584 15.714 -4.206 1.00 62.38 212 GLY A CA 1
ATOM 1564 C C . GLY A 1 212 ? 6.314 16.970 -4.651 1.00 62.38 212 GLY A C 1
ATOM 1565 O O . GLY A 1 212 ? 7.412 16.852 -5.241 1.00 62.38 212 GLY A O 1
#

Radius of gyration: 22.2 Å; chains: 1; bounding box: 47×54×69 Å

Sequence (212 aa):
MSKKQLISADDVRAAAKRGERVLYLRDKTTIVTAQAASTAKDLGVALELGEPQPQASPSEEPQVPGDALVRQALAAQMGGEVREDLVAEVMRRMALERTRPAQGGVRKIASIAVSAPASGAGAVVSKLDLATLVADPAAPCAAGFMAWTKSFMPFQRDGDEVQVVLEGELQFRSGPHTVTAGVGDVVLIPKDLSLEIGTPSSVRLFYLSYQG

Foldseek 3Di:
DDDAAEADLVNLVVCLVVVAQEDEHAAPSHHYDPNNVVSSVVSNHHYYYDDDPPPDDDPDDADDPPLVNLQVVQCVVVVDHDDPVVSVVVSVVLVVLCVDDADVNHHDQDDDPPDEPPDDADKDKHKDQCCVVDVDLPFFRIKTKIKYFQDKDKDADQFKKKKAWQADKKWKADPPDIDIDHHGDIDIDGHGDIIIIDHNGMTMMIMTTHHD